Protein AF-A0A7R9L6S4-F1 (afdb_monomer_lite)

InterPro domains:
  IPR011009 Protein kinase-like domain superfamily [SSF56112] (14-288)

pLDDT: mean 74.95, std 18.9, range [23.7, 98.44]

Radius of gyration: 24.67 Å; chains: 1; bounding box: 75×45×62 Å

Organism: NCBI:txid1979941

Foldseek 3Di:
DDPPDADDDDPCNLVVVLVVQLVQQDALSVPDDSVQWDWDWQDDDNFKTKIKIAGHPPDDHDDPPRDRIKIWIFGHCVLVPDPPNVVVVVCCVCVACVCLVVVNHFHWRAADPGTTITHDDPDDSDPVVVVVCVVVVVVCCVVDPPVVVVVVLVVLVVVLPFDKDWAQLAPAPVQKDFDQPDPPVDPDRPDTDIDGDDSVVIDTDGPLSRLQNNQLNQPPPDLPPPVDPPRRDDPVVSQVVLVVVLVVCCVVPNCNQVVDPCSDPVSSVSSNVSNVVVNVVVSVVVVVVPPDDPVDDPDDDDPDD

Secondary structure (DSSP, 8-state):
------SPPPTTHHHHHHHHHHHHS-THHHH--GGGEEEEEEP--SSEEEEEEEE-TTSPP-STTS-SEEEEEEE-GGGTS-TTHHHHHHHHHHHHHHHHHTTSSPPEEEEETTEEEEE-----SS--HHHHHHHTT-HHHHHS-HHHHHHHHHHHHHHHTPPEEEE-S---GGGEEEEE---TTSS----EEEEE--GGG-EEEEHHHHHHHHHHTTT--STT--S-GGGPPPHHHHHHHHHHHHHHHHHHHTHHHHTSTT-SHHHHHHHHHHHHHHHHHHHHHHHHH--S-TTS-S-------

Sequence (305 aa):
MIEIIKGQTPEDIREKCHHLCQQYLGGVWSDVRINDVNVRRISGGFSNQLYHCQLSDSVGVGADNEPRDVAVRLFGEKNLNTEFAGAGRHTDAIVGPLMAKHGLGPKIYGSFPSGEIQQFVKAYEKFPIDRLIDELNLDVLNTESLNRELQWLYKCMDETDSPVCFVHNDFRGNNIMVLDDTDHNSNTRTGQRVMFCDFECSGFGYRGTDLGTIFAEWNRDGFNDYKTVQQFPDDIHIKPFIDEYMAESIRLRGQAFSGDPRNTFTHIMTEIKVFTLVSNLFMIAISLAMDESPDVPLYTKRNLT

Structure (mmCIF, N/CA/C/O backbone):
data_AF-A0A7R9L6S4-F1
#
_entry.id   AF-A0A7R9L6S4-F1
#
loop_
_atom_site.group_PDB
_atom_site.id
_atom_site.type_symbol
_atom_site.label_atom_id
_atom_site.label_alt_id
_atom_site.label_comp_id
_atom_site.label_asym_id
_atom_site.label_entity_id
_atom_site.label_seq_id
_atom_site.pdbx_PDB_ins_code
_atom_site.Cartn_x
_atom_site.Cartn_y
_atom_site.Cartn_z
_atom_site.occupancy
_atom_site.B_iso_or_equiv
_atom_site.auth_seq_id
_atom_site.auth_comp_id
_atom_site.auth_asym_id
_atom_site.auth_atom_id
_atom_site.pdbx_PDB_model_num
ATOM 1 N N . MET A 1 1 ? -20.555 15.891 6.855 1.00 39.72 1 MET A N 1
ATOM 2 C CA . MET A 1 1 ? -21.615 14.951 6.439 1.00 39.72 1 MET A CA 1
ATOM 3 C C . MET A 1 1 ? -21.197 14.357 5.103 1.00 39.72 1 MET A C 1
ATOM 5 O O . MET A 1 1 ? -20.901 15.135 4.209 1.00 39.72 1 MET A O 1
ATOM 9 N N . ILE A 1 2 ? -21.080 13.026 5.077 1.00 23.70 2 ILE A N 1
ATOM 10 C CA . ILE A 1 2 ? -20.864 12.027 4.006 1.00 23.70 2 ILE A CA 1
ATOM 11 C C . ILE A 1 2 ? -19.933 10.989 4.654 1.00 23.70 2 ILE A C 1
ATOM 13 O O . ILE A 1 2 ? -18.710 11.092 4.606 1.00 23.70 2 ILE A O 1
ATOM 17 N N . GLU A 1 3 ? -20.539 10.062 5.400 1.00 29.09 3 GLU A N 1
ATOM 18 C CA . GLU A 1 3 ? -19.866 8.851 5.871 1.00 29.09 3 GLU A CA 1
ATOM 19 C C . GLU A 1 3 ? -19.652 7.943 4.662 1.00 29.09 3 GLU A C 1
ATOM 21 O O . GLU A 1 3 ? -20.594 7.629 3.932 1.00 29.09 3 GLU A O 1
ATOM 26 N N . ILE A 1 4 ? -18.412 7.520 4.434 1.00 25.53 4 ILE A N 1
ATOM 27 C CA . ILE A 1 4 ? -18.095 6.528 3.408 1.00 25.53 4 ILE A CA 1
ATOM 28 C C . ILE A 1 4 ? -18.561 5.162 3.939 1.00 25.53 4 ILE A C 1
ATOM 30 O O . ILE A 1 4 ? -17.805 4.404 4.539 1.00 25.53 4 ILE A O 1
ATOM 34 N N . ILE A 1 5 ? -19.847 4.865 3.752 1.00 34.56 5 ILE A N 1
ATOM 35 C CA . ILE A 1 5 ? -20.475 3.573 4.046 1.00 34.56 5 ILE A CA 1
ATOM 36 C C . ILE A 1 5 ? -20.206 2.654 2.843 1.00 34.56 5 ILE A C 1
ATOM 38 O O . ILE A 1 5 ? -20.890 2.753 1.827 1.00 34.56 5 ILE A O 1
ATOM 42 N N . LYS A 1 6 ? -19.213 1.755 2.914 1.00 38.62 6 LYS A N 1
ATOM 43 C CA . LYS A 1 6 ? -19.016 0.710 1.882 1.00 38.62 6 LYS A CA 1
ATOM 44 C C . LYS A 1 6 ? -19.609 -0.627 2.323 1.00 38.62 6 LYS A C 1
ATOM 46 O O . LYS A 1 6 ? -19.193 -1.143 3.350 1.00 38.62 6 LYS A O 1
ATOM 51 N N . GLY A 1 7 ? -20.548 -1.173 1.544 1.00 54.47 7 GLY A N 1
ATOM 52 C CA . GLY A 1 7 ? -21.354 -2.365 1.858 1.00 54.47 7 GLY A CA 1
ATOM 53 C C . GLY A 1 7 ? -22.652 -1.999 2.588 1.00 54.47 7 GLY A C 1
ATOM 54 O O . GLY A 1 7 ? -22.603 -1.269 3.579 1.00 54.47 7 GLY A O 1
ATOM 55 N N . GLN A 1 8 ? -23.805 -2.459 2.085 1.00 59.03 8 GLN A N 1
ATOM 56 C CA . GLN A 1 8 ? -25.074 -2.316 2.805 1.00 59.03 8 GLN A CA 1
ATOM 57 C C . GLN A 1 8 ? -25.031 -3.222 4.033 1.00 59.03 8 GLN A C 1
ATOM 59 O O . GLN A 1 8 ? -24.742 -4.413 3.915 1.00 59.03 8 GLN A O 1
ATOM 64 N N . THR A 1 9 ? -25.296 -2.646 5.204 1.00 68.88 9 THR A N 1
ATOM 65 C CA . THR A 1 9 ? -25.559 -3.430 6.408 1.00 68.88 9 THR A CA 1
ATOM 66 C C . THR A 1 9 ? -26.773 -4.318 6.125 1.00 68.88 9 THR A C 1
ATOM 68 O O . THR A 1 9 ? -27.825 -3.762 5.807 1.00 68.88 9 THR A O 1
ATOM 71 N N . PRO A 1 10 ? -26.649 -5.653 6.207 1.00 74.00 10 PRO A N 1
ATOM 72 C CA . PRO A 1 10 ? -27.793 -6.540 6.029 1.00 74.00 10 PRO A CA 1
ATOM 73 C C . PRO A 1 10 ? -28.899 -6.213 7.036 1.00 74.00 10 PRO A C 1
ATOM 75 O O . PRO A 1 10 ? -28.600 -5.860 8.179 1.00 74.00 10 PRO A O 1
ATOM 78 N N . GLU A 1 11 ? -30.165 -6.327 6.628 1.00 77.62 11 GLU A N 1
ATOM 79 C CA . GLU A 1 11 ? -31.305 -6.050 7.518 1.00 77.62 11 GLU A CA 1
ATOM 80 C C . GLU A 1 11 ? -31.308 -6.965 8.754 1.00 77.62 11 GLU A C 1
ATOM 82 O O . GLU A 1 11 ? -31.709 -6.532 9.828 1.00 77.62 11 GLU A O 1
A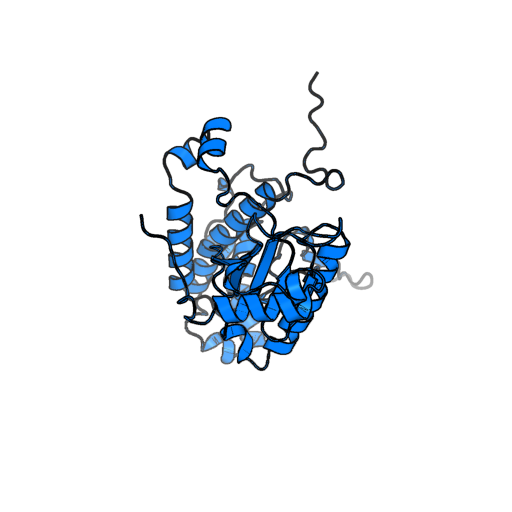TOM 87 N N . ASP A 1 12 ? -30.777 -8.185 8.621 1.00 87.25 12 ASP A N 1
ATOM 88 C CA . ASP A 1 12 ? -30.698 -9.220 9.657 1.00 87.25 12 ASP A CA 1
ATOM 89 C C . ASP A 1 12 ? -29.418 -9.157 10.511 1.00 87.25 12 ASP A C 1
ATOM 91 O O . ASP A 1 12 ? -29.112 -10.081 11.272 1.00 87.25 12 ASP A O 1
ATOM 95 N N . ILE A 1 13 ? -28.607 -8.099 10.379 1.00 88.38 13 ILE A N 1
ATOM 96 C CA . ILE A 1 13 ? -27.291 -8.072 11.027 1.00 88.38 13 ILE A CA 1
ATOM 97 C C . ILE A 1 13 ? -27.388 -8.136 12.550 1.00 88.38 13 ILE A C 1
ATOM 99 O O . ILE A 1 13 ? -26.503 -8.680 13.210 1.00 88.38 13 ILE A O 1
ATOM 103 N N . ARG A 1 14 ? -28.457 -7.570 13.117 1.00 91.69 14 ARG A N 1
ATOM 104 C CA . ARG A 1 14 ? -28.641 -7.500 14.562 1.00 91.69 14 ARG A CA 1
ATOM 105 C C . ARG A 1 14 ? -28.905 -8.893 15.113 1.00 91.69 14 ARG A C 1
ATOM 107 O O . ARG A 1 14 ? -28.261 -9.287 16.082 1.00 91.69 14 ARG A O 1
ATOM 114 N N . GLU A 1 15 ? -29.791 -9.639 14.463 1.00 92.81 15 GLU A N 1
ATOM 115 C CA . GLU A 1 15 ? -30.097 -11.037 14.749 1.00 92.81 15 GLU A CA 1
ATOM 116 C C . GLU A 1 15 ? -28.851 -11.904 14.573 1.00 92.81 15 GLU A C 1
ATOM 118 O O . GLU A 1 15 ? -28.530 -12.715 15.440 1.00 92.81 15 GLU A O 1
ATOM 123 N N . LYS A 1 16 ? -28.099 -11.690 13.490 1.00 91.06 16 LYS A N 1
ATOM 124 C CA . LYS A 1 16 ? -26.879 -12.446 13.200 1.00 91.06 16 LYS A CA 1
ATOM 125 C C . LYS A 1 16 ? -25.791 -12.225 14.252 1.00 91.06 16 LYS A C 1
ATOM 127 O O . LYS A 1 16 ? -25.232 -13.191 14.768 1.00 91.06 16 LYS A O 1
ATOM 132 N N . CYS A 1 17 ? -25.485 -10.972 14.582 1.00 92.06 17 CYS A N 1
ATOM 133 C CA . CYS A 1 17 ? -24.507 -10.624 15.612 1.00 92.06 17 CYS A CA 1
ATOM 134 C C . CYS A 1 17 ? -24.927 -11.140 16.992 1.00 92.06 17 CYS A C 1
ATOM 136 O O . CYS A 1 17 ? -24.094 -11.696 17.706 1.00 92.06 17 CYS A O 1
ATOM 138 N N . HIS A 1 18 ? -26.209 -11.000 17.345 1.00 94.31 18 HIS A N 1
ATOM 139 C CA . HIS A 1 18 ? -26.773 -11.543 18.581 1.00 94.31 18 HIS A CA 1
ATOM 140 C C . HIS A 1 18 ? -26.588 -13.062 18.654 1.00 94.31 18 HIS A C 1
ATOM 142 O O . HIS A 1 18 ? -25.969 -13.542 19.601 1.00 94.31 18 HIS A O 1
ATOM 148 N N . HIS A 1 19 ? -27.002 -13.799 17.621 1.00 93.06 19 HIS A N 1
ATOM 149 C CA . HIS A 1 19 ? -26.873 -15.255 17.562 1.00 93.06 19 HIS A CA 1
ATOM 150 C C . HIS A 1 19 ? -25.417 -15.729 17.689 1.00 93.06 19 HIS A C 1
ATOM 152 O O . HIS A 1 19 ? -25.122 -16.639 18.464 1.00 93.06 19 HIS A O 1
ATOM 158 N N . LEU A 1 20 ? -24.489 -15.074 16.982 1.00 92.81 20 LEU A N 1
ATOM 159 C CA . LEU A 1 20 ? -23.058 -15.375 17.077 1.00 92.81 20 LEU A CA 1
ATOM 160 C C . LEU A 1 20 ? -22.528 -15.146 18.499 1.00 92.81 20 LEU A C 1
ATOM 162 O O . LEU A 1 20 ? -21.793 -15.979 19.024 1.00 92.81 20 LEU A O 1
ATOM 166 N N . CYS A 1 21 ? -22.923 -14.057 19.159 1.00 92.94 21 CYS A N 1
ATOM 167 C CA . CYS A 1 21 ? -22.504 -13.799 20.536 1.00 92.94 21 CYS A CA 1
ATOM 168 C C . CYS A 1 21 ? -23.037 -14.870 21.505 1.00 92.94 21 CYS A C 1
ATOM 170 O O . CYS A 1 21 ? -22.265 -15.367 22.325 1.00 92.94 21 CYS A O 1
ATOM 172 N N . GLN A 1 22 ? -24.303 -15.290 21.366 1.00 92.75 22 GLN A N 1
ATOM 173 C CA . GLN A 1 22 ? -24.883 -16.357 22.199 1.00 92.75 22 GLN A CA 1
ATOM 174 C C . GLN A 1 22 ? -24.140 -17.686 22.049 1.00 92.75 22 GLN A C 1
ATOM 176 O O . GLN A 1 22 ? -23.910 -18.391 23.033 1.00 92.75 22 GLN A O 1
ATOM 181 N N . GLN A 1 23 ? -23.762 -18.019 20.814 1.00 91.69 23 GLN A N 1
ATOM 182 C CA . GLN A 1 23 ? -23.135 -19.293 20.486 1.00 91.69 23 GLN A CA 1
ATOM 183 C C . GLN A 1 23 ? -21.676 -19.383 20.960 1.00 91.69 23 GLN A C 1
ATOM 185 O O . GLN A 1 23 ? -21.232 -20.472 21.323 1.00 91.69 23 GLN A O 1
ATOM 190 N N . TYR A 1 24 ? -20.926 -18.276 20.942 1.00 89.12 24 TYR A N 1
ATOM 191 C CA . TYR A 1 24 ? -19.465 -18.309 21.103 1.00 89.12 24 TYR A CA 1
ATOM 192 C C . TYR A 1 24 ? -18.932 -17.705 22.412 1.00 89.12 24 TYR A C 1
ATOM 194 O O . TYR A 1 24 ? -17.831 -18.070 22.813 1.00 89.12 24 TYR A O 1
ATOM 202 N N . LEU A 1 25 ? -19.654 -16.798 23.084 1.00 88.25 25 LEU A N 1
ATOM 203 C CA . LEU A 1 25 ? -19.119 -16.085 24.260 1.00 88.25 25 LEU A CA 1
ATOM 204 C C . LEU A 1 25 ? -19.425 -16.759 25.603 1.00 88.25 25 LEU A C 1
ATOM 206 O O . LEU A 1 25 ? -18.669 -16.572 26.555 1.00 88.25 25 LEU A O 1
ATOM 210 N N . GLY A 1 26 ? -20.493 -17.556 25.685 1.00 86.94 26 GLY A N 1
ATOM 211 C CA . GLY A 1 26 ? -20.917 -18.159 26.950 1.00 86.94 26 GLY A CA 1
ATOM 212 C C . GLY A 1 26 ? -21.475 -17.138 27.954 1.00 86.94 26 GLY A C 1
ATOM 213 O O . GLY A 1 26 ? -21.695 -15.970 27.630 1.00 86.94 26 GLY A O 1
ATOM 214 N N . GLY A 1 27 ? -21.685 -17.573 29.199 1.00 87.88 27 GLY A N 1
ATOM 215 C CA . GLY A 1 27 ? -22.049 -16.684 30.309 1.00 87.88 27 GLY A CA 1
ATOM 216 C C . GLY A 1 27 ? -23.340 -15.902 30.061 1.00 87.88 27 GLY A C 1
ATOM 217 O O . GLY A 1 27 ? -24.299 -16.428 29.494 1.00 87.88 27 GLY A O 1
ATOM 218 N N . VAL A 1 28 ? -23.354 -14.623 30.445 1.00 89.81 28 VAL A N 1
ATOM 219 C CA . VAL A 1 28 ? -24.506 -13.727 30.229 1.00 89.81 28 VAL A CA 1
ATOM 220 C C . VAL A 1 28 ? -24.891 -13.619 28.750 1.00 89.81 28 VAL A C 1
ATOM 222 O O . VAL A 1 28 ? -26.071 -13.468 28.429 1.00 89.81 28 VAL A O 1
ATOM 225 N N . TRP A 1 29 ? -23.926 -13.751 27.836 1.00 91.44 29 TRP A N 1
ATOM 226 C CA . TRP A 1 29 ? -24.196 -13.695 26.403 1.00 91.44 29 TRP A CA 1
ATOM 227 C C . TRP A 1 29 ? -25.010 -14.878 25.901 1.00 91.44 29 TRP A C 1
ATOM 229 O O . TRP A 1 29 ? -25.712 -14.704 24.917 1.00 91.44 29 TRP A O 1
ATOM 239 N N . SER A 1 30 ? -24.975 -16.047 26.546 1.00 90.25 30 SER A N 1
ATOM 240 C CA . SER A 1 30 ? -25.756 -17.207 26.094 1.00 90.25 30 SER A CA 1
ATOM 241 C C . SER A 1 30 ? -27.265 -16.984 26.205 1.00 90.25 30 SER A C 1
ATOM 243 O O . SER A 1 30 ? -28.004 -17.387 25.308 1.00 90.25 30 SER A O 1
ATOM 245 N N . ASP A 1 31 ? -27.715 -16.266 27.236 1.00 89.69 31 ASP A N 1
ATOM 246 C CA . ASP A 1 31 ? -29.142 -16.091 27.547 1.00 89.69 31 ASP A CA 1
ATOM 247 C C . ASP A 1 31 ? -29.655 -14.654 27.329 1.00 89.69 31 ASP A C 1
ATOM 249 O O . ASP A 1 31 ? -30.836 -14.366 27.558 1.00 89.69 31 ASP A O 1
ATOM 253 N N . VAL A 1 32 ? -28.795 -13.732 26.876 1.00 91.38 32 VAL A N 1
ATOM 254 C CA . VAL A 1 32 ? -29.176 -12.330 26.649 1.00 91.38 32 VAL A CA 1
ATOM 255 C C . VAL A 1 32 ? -30.251 -12.212 25.567 1.00 91.38 32 VAL A C 1
ATOM 257 O O . VAL A 1 32 ? -30.186 -12.846 24.512 1.00 91.38 32 VAL A O 1
ATOM 260 N N . ARG A 1 33 ? -31.249 -11.352 25.790 1.00 93.31 33 ARG A N 1
ATOM 261 C CA . ARG A 1 33 ? -32.272 -11.057 24.779 1.00 93.31 33 ARG A CA 1
ATOM 262 C C . ARG A 1 33 ? -31.712 -10.088 23.746 1.00 93.31 33 ARG A C 1
ATOM 264 O O . ARG A 1 33 ? -30.982 -9.164 24.085 1.00 93.31 33 ARG A O 1
ATOM 271 N N . ILE A 1 34 ? -32.152 -10.210 22.496 1.00 92.44 34 ILE A N 1
ATOM 272 C CA . ILE A 1 34 ? -31.727 -9.312 21.408 1.00 92.44 34 ILE A CA 1
ATOM 273 C C . ILE A 1 34 ? -31.966 -7.822 21.719 1.00 92.44 34 ILE A C 1
ATOM 275 O O . ILE A 1 34 ? -31.186 -6.964 21.309 1.00 92.44 34 ILE A O 1
ATOM 279 N N . ASN A 1 35 ? -33.018 -7.504 22.484 1.00 93.00 35 ASN A N 1
ATOM 280 C CA . ASN A 1 35 ? -33.340 -6.136 22.904 1.00 93.00 35 ASN A CA 1
ATOM 281 C C . ASN A 1 35 ? -32.354 -5.548 23.909 1.00 93.00 35 ASN A C 1
ATOM 283 O O . ASN A 1 35 ? -32.234 -4.330 23.978 1.00 93.00 35 ASN A O 1
ATOM 287 N N . ASP A 1 36 ? -31.625 -6.407 24.611 1.00 93.50 36 ASP A N 1
ATOM 288 C CA . ASP A 1 36 ? -30.614 -6.013 25.577 1.00 93.50 36 ASP A CA 1
ATOM 289 C C . ASP A 1 36 ? -29.217 -5.931 24.937 1.00 93.50 36 ASP A C 1
ATOM 291 O O . ASP A 1 36 ? -28.253 -5.602 25.625 1.00 93.50 36 ASP A O 1
ATOM 295 N N . VAL A 1 37 ? -29.093 -6.165 23.623 1.00 93.06 37 VAL A N 1
ATOM 296 C CA . VAL A 1 37 ? -27.840 -6.020 22.868 1.00 93.06 37 VAL A CA 1
ATOM 297 C C . VAL A 1 37 ? -27.940 -4.860 21.879 1.00 93.06 37 VAL A C 1
ATOM 299 O O . VAL A 1 37 ? -28.780 -4.843 20.970 1.00 93.06 37 VAL A O 1
ATOM 302 N N . ASN A 1 38 ? -27.038 -3.893 22.035 1.00 93.00 3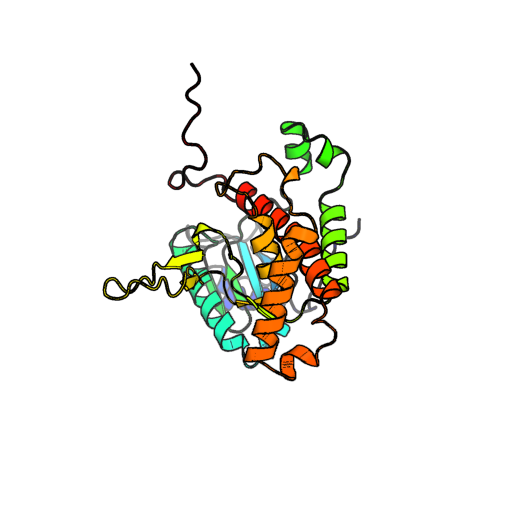8 ASN A N 1
ATOM 303 C CA . ASN A 1 38 ? -26.814 -2.827 21.072 1.00 93.00 38 ASN A CA 1
ATOM 304 C C . ASN A 1 38 ? -25.794 -3.297 20.030 1.00 93.00 38 ASN A C 1
ATOM 306 O O . ASN A 1 38 ? -24.680 -3.681 20.384 1.00 93.00 38 ASN A O 1
ATOM 310 N N . VAL A 1 39 ? -26.175 -3.264 18.752 1.00 91.44 39 VAL A N 1
ATOM 311 C CA . VAL A 1 39 ? -25.287 -3.583 17.630 1.00 91.44 39 VAL A CA 1
ATOM 312 C C . VAL A 1 39 ? -25.098 -2.320 16.803 1.00 91.44 39 VAL A C 1
ATOM 314 O O . VAL A 1 39 ? -26.055 -1.804 16.225 1.00 91.44 39 VAL A O 1
ATOM 317 N N . ARG A 1 40 ? -23.859 -1.830 16.721 1.00 88.06 40 ARG A N 1
ATOM 318 C CA . ARG A 1 40 ? -23.487 -0.690 15.872 1.00 88.06 40 ARG A CA 1
ATOM 319 C C . ARG A 1 40 ? -22.397 -1.093 14.893 1.00 88.06 40 ARG A C 1
ATOM 321 O O . ARG A 1 40 ? -21.491 -1.853 15.228 1.00 88.06 40 ARG A O 1
ATOM 328 N N . ARG A 1 41 ? -22.453 -0.557 13.680 1.00 81.75 41 ARG A N 1
ATOM 329 C CA . ARG A 1 41 ? -21.391 -0.755 12.693 1.00 81.75 41 ARG A CA 1
ATOM 330 C C . ARG A 1 41 ? -20.145 0.033 13.096 1.00 81.75 41 ARG A C 1
ATOM 332 O O . ARG A 1 41 ? -20.255 1.207 13.433 1.00 81.75 41 ARG A O 1
ATOM 339 N N . ILE A 1 42 ? -18.980 -0.605 13.037 1.00 74.69 42 ILE A N 1
ATOM 340 C CA . ILE A 1 42 ? -17.679 0.060 13.147 1.00 74.69 42 ILE A CA 1
ATOM 341 C C . ILE A 1 42 ? -17.212 0.357 11.717 1.00 74.69 42 ILE A C 1
ATOM 343 O O . ILE A 1 42 ? -17.185 -0.534 10.866 1.00 74.69 42 ILE A O 1
ATOM 347 N N . SER A 1 43 ? -16.903 1.617 11.420 1.00 58.06 43 SER A N 1
ATOM 348 C CA . SER A 1 43 ? -16.388 2.026 10.114 1.00 58.06 43 SER A CA 1
ATOM 349 C C . SER A 1 43 ? -14.925 1.593 9.955 1.00 58.06 43 SER A C 1
ATOM 351 O O . SER A 1 43 ? -14.097 1.841 10.825 1.00 58.06 43 SER A O 1
ATOM 353 N N . GLY A 1 44 ? -14.601 0.935 8.838 1.00 49.53 44 GLY A N 1
ATOM 354 C CA . GLY A 1 44 ? -13.225 0.553 8.506 1.00 49.53 44 GLY A CA 1
ATOM 355 C C . GLY A 1 44 ? -13.128 -0.762 7.732 1.00 49.53 44 GLY A C 1
ATOM 356 O O . GLY A 1 44 ? -13.697 -1.770 8.138 1.00 49.53 44 GLY A O 1
ATOM 357 N N . GLY A 1 45 ? -12.379 -0.743 6.626 1.00 45.78 45 GLY A N 1
ATOM 358 C CA . GLY A 1 45 ? -12.055 -1.918 5.809 1.00 45.78 45 GLY A CA 1
ATOM 359 C C . GLY A 1 45 ? -12.860 -2.037 4.508 1.00 45.78 45 GLY A C 1
ATOM 360 O O . GLY A 1 45 ? -14.079 -1.899 4.488 1.00 45.78 45 GLY A O 1
ATOM 361 N N . PHE A 1 46 ? -12.164 -2.309 3.398 1.00 40.53 46 PHE A N 1
ATOM 362 C CA . PHE A 1 46 ? -12.772 -2.542 2.077 1.00 40.53 46 PHE A CA 1
ATOM 363 C C . PHE A 1 46 ? -13.310 -3.975 1.907 1.00 40.53 46 PHE A C 1
ATOM 365 O O . PHE A 1 46 ? -14.157 -4.210 1.047 1.00 40.53 46 PHE A O 1
ATOM 372 N N . SER A 1 47 ? -12.798 -4.927 2.694 1.00 51.53 47 SER A N 1
ATOM 373 C CA . SER A 1 47 ? -12.982 -6.374 2.509 1.00 51.53 47 SER A CA 1
ATOM 374 C C . SER A 1 47 ? -13.791 -7.060 3.614 1.00 51.53 47 SER A C 1
ATOM 376 O O . SER A 1 47 ? -14.442 -8.062 3.333 1.00 51.53 47 SER A O 1
ATOM 378 N N . ASN A 1 48 ? -13.791 -6.527 4.840 1.00 67.69 48 ASN A N 1
ATOM 379 C CA . ASN A 1 48 ? -14.438 -7.124 6.013 1.00 67.69 48 ASN A CA 1
ATOM 380 C C . ASN A 1 48 ? -15.386 -6.115 6.674 1.00 67.69 48 ASN A C 1
ATOM 382 O O . ASN A 1 48 ? -15.110 -4.918 6.678 1.00 67.69 48 ASN A O 1
ATOM 386 N N . GLN A 1 49 ? -16.498 -6.591 7.236 1.00 75.44 49 GLN A N 1
ATOM 387 C CA . GLN A 1 49 ? -17.463 -5.764 7.965 1.00 75.44 49 GLN A CA 1
ATOM 388 C C . GLN A 1 49 ? -17.290 -5.977 9.466 1.00 75.44 49 GLN A C 1
ATOM 390 O O . GLN A 1 49 ? -17.220 -7.117 9.914 1.00 75.44 49 GLN A O 1
ATOM 395 N N . LEU A 1 50 ? -17.222 -4.899 10.245 1.00 80.81 50 LEU A N 1
ATOM 396 C CA . LEU A 1 50 ? -16.993 -4.967 11.685 1.00 80.81 50 LEU A CA 1
ATOM 397 C C . LEU A 1 50 ? -18.171 -4.344 12.443 1.00 80.81 50 LEU A C 1
ATOM 399 O O . LEU A 1 50 ? -18.645 -3.262 12.092 1.00 80.81 50 LEU A O 1
ATOM 403 N N . TYR A 1 51 ? -18.638 -5.024 13.487 1.00 87.25 51 TYR A N 1
ATOM 404 C CA . TYR A 1 51 ? -19.785 -4.610 14.292 1.00 87.25 51 TYR A CA 1
ATOM 405 C C . TYR A 1 51 ? -19.449 -4.669 15.772 1.00 87.25 51 TYR A C 1
ATOM 407 O O . TYR A 1 51 ? -18.991 -5.688 16.273 1.00 87.25 51 TYR A O 1
ATOM 415 N N . HIS A 1 52 ? -19.707 -3.584 16.486 1.00 90.31 52 HIS A N 1
ATOM 416 C CA . HIS A 1 52 ? -19.622 -3.543 17.935 1.00 90.31 52 HIS A CA 1
ATOM 417 C C . HIS A 1 52 ? -20.936 -4.040 18.531 1.00 90.31 52 HIS A C 1
ATOM 419 O O . HIS A 1 52 ? -21.988 -3.459 18.258 1.00 90.31 52 HIS A O 1
ATOM 425 N N . CYS A 1 53 ? -20.854 -5.088 19.343 1.00 93.81 53 CYS A N 1
ATOM 426 C CA . CYS A 1 53 ? -21.974 -5.667 20.072 1.00 93.81 53 CYS A CA 1
ATOM 427 C C . CYS A 1 53 ? -21.761 -5.398 21.558 1.00 93.81 53 CYS A C 1
ATOM 429 O O . CYS A 1 53 ? -20.747 -5.815 22.110 1.00 93.81 53 CYS A O 1
ATOM 431 N N . GLN A 1 54 ? -22.699 -4.709 22.197 1.00 94.25 54 GLN A N 1
ATOM 432 C CA . GLN A 1 54 ? -22.582 -4.272 23.585 1.00 94.25 54 GLN A CA 1
ATOM 433 C C . GLN A 1 54 ? -23.840 -4.629 24.370 1.00 94.25 54 GLN A C 1
ATOM 435 O O . GLN A 1 54 ? -24.955 -4.353 23.921 1.00 94.25 54 GLN A O 1
ATOM 440 N N . LEU A 1 55 ? -23.655 -5.217 25.553 1.00 93.31 55 LEU A N 1
ATOM 441 C CA . LEU A 1 55 ? -24.736 -5.435 26.509 1.00 93.31 55 LEU A CA 1
ATOM 442 C C . LEU A 1 55 ? -25.264 -4.093 27.025 1.00 93.31 55 LEU A C 1
ATOM 444 O O . LEU A 1 55 ? -24.497 -3.181 27.335 1.00 93.31 55 LEU A O 1
ATOM 448 N N . SER A 1 56 ? -26.583 -3.986 27.147 1.00 90.75 56 SER A N 1
ATOM 449 C CA . SER A 1 56 ? -27.247 -2.814 27.715 1.00 90.75 56 SER A CA 1
ATOM 450 C C . SER A 1 56 ? -26.837 -2.603 29.167 1.00 90.75 56 SER A C 1
ATOM 452 O O . SER A 1 56 ? -26.554 -3.558 29.891 1.00 90.75 56 SER A O 1
ATOM 454 N N . ASP A 1 57 ? -26.866 -1.348 29.622 1.00 86.12 57 ASP A N 1
ATOM 455 C CA . ASP A 1 57 ? -26.400 -1.014 30.969 1.00 86.12 57 ASP A CA 1
ATOM 456 C C . ASP A 1 57 ? -27.186 -1.706 32.093 1.00 86.12 57 ASP A C 1
ATOM 458 O O . ASP A 1 57 ? -26.670 -1.883 33.195 1.00 86.12 57 ASP A O 1
ATOM 462 N N . SER A 1 58 ? -28.416 -2.123 31.792 1.00 83.94 58 SER A N 1
ATOM 463 C CA . SER A 1 58 ? -29.323 -2.863 32.667 1.00 83.94 58 SER A CA 1
ATOM 464 C C . SER A 1 58 ? -28.948 -4.333 32.875 1.00 83.94 58 SER A C 1
ATOM 466 O O . SER A 1 58 ? -29.482 -4.961 33.789 1.00 83.94 58 SER A O 1
ATOM 468 N N . VAL A 1 59 ? -28.070 -4.901 32.044 1.00 85.00 59 VAL A N 1
ATOM 469 C CA . VAL A 1 59 ? -27.646 -6.300 32.148 1.00 85.00 59 VAL A CA 1
ATOM 470 C C . VAL A 1 59 ? -26.444 -6.399 33.087 1.00 85.00 59 VAL A C 1
ATOM 472 O O . VAL A 1 59 ? -25.386 -5.821 32.832 1.00 85.00 59 VAL A O 1
ATOM 475 N N . GLY A 1 60 ? -26.604 -7.143 34.183 1.00 79.31 60 GLY A N 1
ATOM 476 C CA . GLY A 1 60 ? -25.509 -7.447 35.102 1.00 79.31 60 GLY A CA 1
ATOM 477 C C . GLY A 1 60 ? -24.544 -8.460 34.488 1.00 79.31 60 GLY A C 1
ATOM 478 O O . GLY A 1 60 ? -24.980 -9.506 34.015 1.00 79.31 60 GLY A O 1
ATOM 479 N N . VAL A 1 61 ? -23.245 -8.160 34.512 1.00 77.12 61 VAL A N 1
ATOM 480 C CA . VAL A 1 61 ? -22.184 -9.070 34.053 1.00 77.12 61 VAL A CA 1
ATOM 481 C C . VAL A 1 61 ? -21.622 -9.796 35.278 1.00 77.12 61 VAL A C 1
ATOM 483 O O . VAL A 1 61 ? -21.236 -9.145 36.248 1.00 77.12 61 VAL A O 1
ATOM 486 N N . GLY A 1 62 ? -21.678 -11.131 35.284 1.00 62.97 62 GLY A N 1
ATOM 487 C CA . GLY A 1 62 ? -21.539 -11.942 36.503 1.00 62.97 62 GLY A CA 1
ATOM 488 C C . GLY A 1 62 ? -20.118 -12.384 36.873 1.00 62.97 62 GLY A C 1
ATOM 489 O O . GLY A 1 62 ? -19.913 -12.833 37.999 1.00 62.97 62 GLY A O 1
ATOM 490 N N . ALA A 1 63 ? -19.144 -12.272 35.966 1.00 64.50 63 ALA A N 1
ATOM 491 C CA . ALA A 1 63 ? -17.769 -12.725 36.184 1.00 64.50 63 ALA A CA 1
ATOM 492 C C . ALA A 1 63 ? -16.741 -11.719 35.645 1.00 64.50 63 ALA A C 1
ATOM 494 O O . ALA A 1 63 ? -16.941 -11.148 34.576 1.00 64.50 63 ALA A O 1
ATOM 495 N N . ASP A 1 64 ? -15.600 -11.584 36.334 1.00 60.22 64 ASP A N 1
ATOM 496 C CA . ASP A 1 64 ? -14.504 -10.650 35.994 1.00 60.22 64 ASP A CA 1
ATOM 497 C C . ASP A 1 64 ? -13.898 -10.858 34.588 1.00 60.22 64 ASP A C 1
ATOM 499 O O . ASP A 1 64 ? -13.172 -10.002 34.089 1.00 60.22 64 ASP A O 1
ATOM 503 N N . ASN A 1 65 ? -14.195 -11.986 33.932 1.00 65.94 65 ASN A N 1
ATOM 504 C CA . ASN A 1 65 ? -13.665 -12.351 32.616 1.00 65.94 65 ASN A CA 1
ATOM 505 C C . ASN A 1 65 ? -14.687 -12.269 31.466 1.00 65.94 65 ASN A C 1
ATOM 507 O O . ASN A 1 65 ? -14.304 -12.512 30.317 1.00 65.94 65 ASN A O 1
ATOM 511 N N . GLU A 1 66 ? -15.958 -11.960 31.738 1.00 79.62 66 GLU A N 1
ATOM 512 C CA . GLU A 1 66 ? -16.981 -11.835 30.693 1.00 79.62 66 GLU A CA 1
ATOM 513 C C . GLU A 1 66 ? -16.943 -10.429 30.070 1.00 79.62 66 GLU A C 1
ATOM 515 O O . GLU A 1 66 ? -17.090 -9.434 30.786 1.00 79.62 66 GLU A O 1
ATOM 520 N N . PRO A 1 67 ? -16.742 -10.300 28.744 1.00 87.38 67 PRO A N 1
ATOM 521 C CA . PRO A 1 67 ? -16.700 -8.989 28.112 1.00 87.38 67 PRO A CA 1
ATOM 522 C C . PRO A 1 67 ? -18.089 -8.348 28.117 1.00 87.38 67 PRO A C 1
ATOM 524 O O . PRO A 1 67 ? -19.077 -8.997 27.785 1.00 87.38 67 PRO A O 1
ATOM 527 N N . ARG A 1 68 ? -18.178 -7.056 28.444 1.00 90.94 68 ARG A N 1
ATOM 528 C CA . ARG A 1 68 ? -19.431 -6.288 28.314 1.00 90.94 68 ARG A CA 1
ATOM 529 C C . ARG A 1 68 ? -19.734 -5.924 26.860 1.00 90.94 68 ARG A C 1
ATOM 531 O O . ARG A 1 68 ? -20.888 -5.702 26.490 1.00 90.94 68 ARG A O 1
ATOM 538 N N . ASP A 1 69 ? -18.687 -5.860 26.053 1.00 92.12 69 ASP A N 1
ATOM 539 C CA . ASP A 1 69 ? -18.708 -5.538 24.643 1.00 92.12 69 ASP A CA 1
ATOM 540 C C . ASP A 1 69 ? -17.683 -6.356 23.850 1.00 92.12 69 ASP A C 1
ATOM 542 O O . ASP A 1 69 ? -16.613 -6.734 24.325 1.00 92.12 69 ASP A O 1
ATOM 546 N N . VAL A 1 70 ? -18.029 -6.642 22.599 1.00 92.56 70 VAL A N 1
ATOM 547 C CA . VAL A 1 70 ? -17.184 -7.371 21.652 1.00 92.56 70 VAL A CA 1
ATOM 548 C C . VAL A 1 70 ? -17.280 -6.746 20.267 1.00 92.56 70 VAL A C 1
ATOM 550 O O . VAL A 1 70 ? -18.225 -6.019 19.948 1.00 92.56 70 VAL A O 1
ATOM 553 N N . ALA A 1 71 ? -16.308 -7.054 19.416 1.00 89.62 71 ALA A N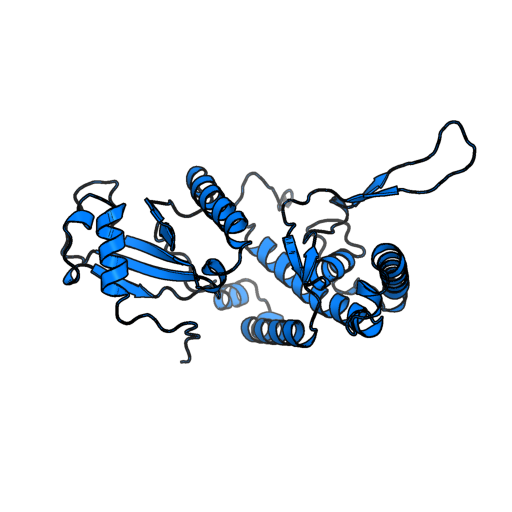 1
ATOM 554 C CA . ALA A 1 71 ? -16.368 -6.756 17.997 1.00 89.62 71 ALA A CA 1
ATOM 555 C C . ALA A 1 71 ? -16.579 -8.051 17.200 1.00 89.62 71 ALA A C 1
ATOM 557 O O . ALA A 1 71 ? -15.780 -8.981 17.278 1.00 89.62 71 ALA A O 1
ATOM 558 N N . VAL A 1 72 ? -17.651 -8.103 16.412 1.00 89.56 72 VAL A N 1
ATOM 559 C CA . VAL A 1 72 ? -17.942 -9.181 15.463 1.00 89.56 72 VAL A CA 1
ATOM 560 C C . VAL A 1 72 ? -17.442 -8.754 14.089 1.00 89.56 72 VAL A C 1
ATOM 562 O O . VAL A 1 72 ? -17.952 -7.796 13.503 1.00 89.56 72 VAL A O 1
ATOM 565 N N . ARG A 1 73 ? -16.436 -9.457 13.573 1.00 84.69 73 ARG A N 1
ATOM 566 C CA . ARG A 1 73 ? -15.852 -9.238 12.248 1.00 84.69 73 ARG A CA 1
ATOM 567 C C . ARG A 1 73 ? -16.396 -10.288 11.287 1.00 84.69 73 ARG A C 1
ATOM 569 O O . ARG A 1 73 ? -16.215 -11.477 11.510 1.00 84.69 73 ARG A O 1
ATOM 576 N N . LEU A 1 74 ? -17.048 -9.854 10.215 1.00 80.81 74 LEU A N 1
ATOM 577 C CA . LEU A 1 74 ? -17.570 -10.701 9.145 1.00 80.81 74 LEU A CA 1
ATOM 578 C C . LEU A 1 74 ? -16.711 -10.544 7.888 1.00 80.81 74 LEU A C 1
ATOM 580 O O . LEU A 1 74 ? -16.457 -9.424 7.438 1.00 80.81 74 LEU A O 1
ATOM 584 N N . PHE A 1 75 ? -16.284 -11.659 7.303 1.00 71.81 75 PHE A N 1
ATOM 585 C CA . PHE A 1 75 ? -15.474 -11.653 6.085 1.00 71.81 75 PHE A CA 1
ATOM 586 C C . PHE A 1 75 ? -16.345 -11.428 4.837 1.00 71.81 75 PHE A C 1
ATOM 588 O O . PHE A 1 75 ? -17.441 -11.980 4.736 1.00 71.81 75 PHE A O 1
ATOM 595 N N . GLY A 1 76 ? -15.887 -10.606 3.885 1.00 62.75 76 GLY A N 1
ATOM 596 C CA . GLY A 1 76 ? -16.632 -10.306 2.653 1.00 62.75 76 GLY A CA 1
ATOM 597 C C . GLY A 1 76 ? -16.607 -11.423 1.597 1.00 62.75 76 GLY A C 1
ATOM 598 O O . GLY A 1 76 ? -15.731 -12.284 1.597 1.00 62.75 76 GLY A O 1
ATOM 599 N N . GLU A 1 77 ? -17.539 -11.378 0.635 1.00 52.12 77 GLU A N 1
ATOM 600 C CA . GLU A 1 77 ? -17.732 -12.417 -0.400 1.00 52.12 77 GLU A CA 1
ATOM 601 C C . GLU A 1 77 ? -16.532 -12.645 -1.331 1.00 52.12 77 GLU A C 1
ATOM 603 O O . GLU A 1 77 ? -16.334 -13.760 -1.815 1.00 52.12 77 GLU A O 1
ATOM 608 N N . LYS A 1 78 ? -15.671 -11.641 -1.543 1.00 45.78 78 LYS A N 1
ATOM 609 C CA . LYS A 1 78 ? -14.418 -11.836 -2.298 1.00 45.78 78 LYS A CA 1
ATOM 610 C C . LYS A 1 78 ? -13.454 -12.803 -1.599 1.00 45.78 78 LYS A C 1
ATOM 612 O O . LYS A 1 78 ? -12.632 -13.418 -2.270 1.00 45.78 78 LYS A O 1
ATOM 617 N N . ASN A 1 79 ? -13.616 -13.001 -0.291 1.00 40.84 79 ASN A N 1
ATOM 618 C CA . ASN A 1 79 ? -12.902 -14.016 0.474 1.00 40.84 79 ASN A CA 1
ATOM 619 C C . ASN A 1 79 ? -13.625 -15.367 0.463 1.00 40.84 79 ASN A C 1
ATOM 621 O O . ASN A 1 79 ? -13.060 -16.318 0.986 1.00 40.84 79 ASN A O 1
ATOM 625 N N . LEU A 1 80 ? -14.841 -15.483 -0.095 1.00 42.06 80 LEU A N 1
ATOM 626 C CA . LEU A 1 80 ? -15.651 -16.710 -0.107 1.00 42.06 80 LEU A CA 1
ATOM 627 C C . LEU A 1 80 ? -15.468 -17.564 -1.377 1.00 42.06 80 LEU A C 1
ATOM 629 O O . LEU A 1 80 ? -15.491 -18.787 -1.257 1.00 42.06 80 LEU A O 1
ATOM 633 N N . ASN A 1 81 ? -15.213 -16.947 -2.540 1.00 37.53 81 ASN A N 1
ATOM 634 C CA . ASN A 1 81 ? -15.373 -17.589 -3.859 1.00 37.53 81 ASN A CA 1
ATOM 635 C C . ASN A 1 81 ? -14.098 -17.844 -4.686 1.00 37.53 81 ASN A C 1
ATOM 637 O O . ASN A 1 81 ? -14.205 -18.227 -5.848 1.00 37.53 81 ASN A O 1
ATOM 641 N N . THR A 1 82 ? -12.894 -17.663 -4.147 1.00 41.56 82 THR A N 1
ATOM 642 C CA . THR A 1 82 ? -11.668 -18.074 -4.853 1.00 41.56 82 THR A CA 1
ATOM 643 C C . THR A 1 82 ? -11.155 -19.395 -4.281 1.00 41.56 82 THR A C 1
ATOM 645 O O . THR A 1 82 ? -11.026 -19.535 -3.068 1.00 41.56 82 THR A O 1
ATOM 648 N N . GLU A 1 83 ? -10.809 -20.362 -5.137 1.00 42.75 83 GLU A N 1
ATOM 649 C CA . GLU A 1 83 ? -10.107 -21.608 -4.751 1.00 42.75 83 GLU A CA 1
ATOM 650 C C . GLU A 1 83 ? -8.800 -21.341 -3.964 1.00 42.75 83 GLU A C 1
ATOM 652 O O . GLU A 1 83 ? -8.294 -22.220 -3.274 1.00 42.75 83 GLU A O 1
ATOM 657 N N . PHE A 1 84 ? -8.298 -20.100 -3.987 1.00 40.62 84 PHE A N 1
ATOM 658 C CA . PHE A 1 84 ? -7.141 -19.610 -3.229 1.00 40.62 84 PHE A CA 1
ATOM 659 C C . PHE A 1 84 ? -7.473 -18.985 -1.862 1.00 40.62 84 PHE A C 1
ATOM 661 O O . PHE A 1 84 ? -6.566 -18.724 -1.072 1.00 40.62 84 PHE A O 1
ATOM 668 N N . ALA A 1 85 ? -8.751 -18.783 -1.526 1.00 42.59 85 ALA A N 1
ATOM 669 C CA . ALA A 1 85 ? -9.156 -18.274 -0.216 1.00 42.59 85 ALA A CA 1
ATOM 670 C C . ALA A 1 85 ? -8.849 -19.256 0.927 1.00 42.59 85 ALA A C 1
ATOM 672 O O . ALA A 1 85 ? -8.763 -18.836 2.076 1.00 42.59 85 ALA A O 1
ATOM 673 N N . GLY A 1 86 ? -8.650 -20.545 0.633 1.00 40.50 86 GLY A N 1
ATOM 674 C CA . GLY A 1 86 ? -8.227 -21.531 1.629 1.00 40.50 86 GLY A CA 1
ATOM 675 C C . GLY A 1 86 ? -6.904 -21.144 2.293 1.00 40.50 86 GLY A C 1
ATOM 676 O O . GLY A 1 86 ? -6.837 -21.064 3.514 1.00 40.50 86 GLY A O 1
ATOM 677 N N . ALA A 1 87 ? -5.878 -20.801 1.508 1.00 39.09 87 ALA A N 1
ATOM 678 C CA . ALA A 1 87 ? -4.551 -20.479 2.038 1.00 39.09 87 ALA A CA 1
ATOM 679 C C . ALA A 1 87 ? -4.542 -19.190 2.885 1.00 39.09 87 ALA A C 1
ATOM 681 O O . ALA A 1 87 ? -3.999 -19.198 3.985 1.00 39.09 87 ALA A O 1
ATOM 682 N N . GLY A 1 88 ? -5.209 -18.119 2.434 1.00 43.47 88 GLY A N 1
ATOM 683 C CA . GLY A 1 88 ? -5.308 -16.863 3.195 1.00 43.47 88 GLY A CA 1
ATOM 684 C C . GLY A 1 88 ? -6.140 -16.981 4.481 1.00 43.47 88 GLY A C 1
ATOM 685 O O . GLY A 1 88 ? -5.774 -16.414 5.506 1.00 43.47 88 GLY A O 1
ATOM 686 N N . ARG A 1 89 ? -7.219 -17.781 4.467 1.00 49.88 89 ARG A N 1
ATOM 687 C CA . ARG A 1 89 ? -8.058 -18.028 5.657 1.00 49.88 89 ARG A CA 1
ATOM 688 C C . ARG A 1 89 ? -7.336 -18.840 6.730 1.00 49.88 89 ARG A C 1
ATOM 690 O O . ARG A 1 89 ? -7.586 -18.619 7.911 1.00 49.88 89 ARG A O 1
ATOM 697 N N . HIS A 1 90 ? -6.466 -19.775 6.343 1.00 49.22 90 HIS A N 1
ATOM 698 C CA . HIS A 1 90 ? -5.654 -20.523 7.303 1.00 49.22 90 HIS A CA 1
ATOM 699 C C . HIS A 1 90 ? -4.604 -19.628 7.965 1.00 49.22 90 HIS A C 1
ATOM 701 O O . HIS A 1 90 ? -4.387 -19.757 9.166 1.00 49.22 90 HIS A O 1
ATOM 707 N N . THR A 1 91 ? -4.018 -18.684 7.224 1.00 48.38 91 THR A N 1
ATOM 708 C CA . THR A 1 91 ? -3.071 -17.717 7.788 1.00 48.38 91 THR A CA 1
ATOM 709 C C . THR A 1 91 ? -3.765 -16.757 8.754 1.00 48.38 91 THR A C 1
ATOM 711 O O . THR A 1 91 ? -3.328 -16.664 9.894 1.00 48.38 91 THR A O 1
ATOM 714 N N . ASP A 1 92 ? -4.893 -16.135 8.393 1.00 53.62 92 ASP A N 1
ATOM 715 C CA . ASP A 1 92 ? -5.610 -15.204 9.289 1.00 53.62 92 ASP A CA 1
ATOM 716 C C . ASP A 1 92 ? -6.145 -15.890 10.561 1.00 53.62 92 ASP A C 1
ATOM 718 O O . ASP A 1 92 ? -6.022 -15.346 11.661 1.00 53.62 92 ASP A O 1
ATOM 722 N N . ALA A 1 93 ? -6.668 -17.118 10.439 1.00 55.66 93 ALA A N 1
ATOM 723 C CA . ALA A 1 93 ? -7.160 -17.904 11.575 1.00 55.66 93 ALA A CA 1
ATOM 724 C C . ALA A 1 93 ? -6.047 -18.405 12.517 1.00 55.66 93 ALA A C 1
ATOM 726 O O . ALA A 1 93 ? -6.345 -18.851 13.624 1.00 55.66 93 ALA A O 1
ATOM 727 N N . ILE A 1 94 ? -4.779 -18.352 12.095 1.00 60.34 94 ILE A N 1
ATOM 728 C CA . ILE A 1 94 ? -3.616 -18.703 12.922 1.00 60.34 94 ILE A CA 1
ATOM 729 C C . ILE A 1 94 ? -2.940 -17.434 13.449 1.00 60.34 94 ILE A C 1
ATOM 731 O O . ILE A 1 94 ? -2.676 -17.334 14.646 1.00 60.34 94 ILE A O 1
ATOM 735 N N . VAL A 1 95 ? -2.693 -16.453 12.578 1.00 62.06 95 VAL A N 1
ATOM 736 C CA . VAL A 1 95 ? -1.990 -15.204 12.891 1.00 62.06 95 VAL A CA 1
ATOM 737 C C . VAL A 1 95 ? -2.776 -14.372 13.896 1.00 62.06 95 VAL A C 1
ATOM 739 O O . VAL A 1 95 ? -2.188 -13.937 14.881 1.00 62.06 95 VAL A O 1
ATOM 742 N N . GLY A 1 96 ? -4.091 -14.201 13.725 1.00 62.47 96 GLY A N 1
ATOM 743 C CA . GLY A 1 96 ? -4.917 -13.421 14.655 1.00 62.47 96 GLY A CA 1
ATOM 744 C C . GLY A 1 96 ? -4.829 -13.935 16.101 1.00 62.47 96 GLY A C 1
ATOM 745 O O . GLY A 1 96 ? -4.381 -13.198 16.986 1.00 62.47 96 GLY A O 1
ATOM 746 N N . PRO A 1 97 ? -5.163 -15.214 16.364 1.00 65.56 97 PRO A N 1
ATOM 747 C CA . PRO A 1 97 ? -5.005 -15.813 17.689 1.00 65.56 97 PRO A CA 1
ATOM 748 C C . PRO A 1 97 ? -3.558 -15.827 18.203 1.00 65.56 97 PRO A C 1
ATOM 750 O O . PRO A 1 97 ? -3.337 -15.669 19.406 1.00 65.56 97 PRO A O 1
ATOM 753 N N . LEU A 1 98 ? -2.565 -15.996 17.322 1.00 64.69 98 LEU A N 1
ATOM 754 C CA . LEU A 1 98 ? -1.149 -15.971 17.695 1.00 64.69 98 LEU A CA 1
ATOM 755 C C . LEU A 1 98 ? -0.706 -14.577 18.163 1.00 64.69 98 LEU A C 1
ATOM 757 O O . LEU A 1 98 ? -0.057 -14.475 19.204 1.00 64.69 98 LEU A O 1
ATOM 761 N N . MET A 1 99 ? -1.091 -13.516 17.452 1.00 61.56 99 MET A N 1
ATOM 762 C CA . MET A 1 99 ? -0.823 -12.124 17.836 1.00 61.56 99 MET A CA 1
ATOM 763 C C . MET A 1 99 ? -1.544 -11.766 19.138 1.00 61.56 99 MET A C 1
ATOM 765 O O . MET A 1 99 ? -0.934 -11.216 20.055 1.00 61.56 99 MET A O 1
ATOM 769 N N . ALA A 1 100 ? -2.813 -12.167 19.270 1.00 68.38 100 ALA A N 1
ATOM 770 C CA . ALA A 1 100 ? -3.606 -11.980 20.483 1.00 68.38 100 ALA A CA 1
ATOM 771 C C . ALA A 1 100 ? -2.963 -12.641 21.715 1.00 68.38 100 ALA A C 1
ATOM 773 O O . ALA A 1 100 ? -2.927 -12.049 22.793 1.00 68.38 100 ALA A O 1
ATOM 774 N N . LYS A 1 101 ? -2.403 -13.850 21.560 1.00 70.38 101 LYS A N 1
ATOM 775 C CA . LYS A 1 101 ? -1.697 -14.564 22.638 1.00 70.38 101 LYS A CA 1
ATOM 776 C C . LYS A 1 101 ? -0.464 -13.804 23.144 1.00 70.38 101 LYS A C 1
ATOM 778 O O . LYS A 1 101 ? -0.122 -13.943 24.316 1.00 70.38 101 LYS A O 1
ATOM 783 N N . HIS A 1 102 ? 0.180 -13.016 22.285 1.00 67.75 102 HIS A N 1
ATOM 784 C CA . HIS A 1 102 ? 1.356 -12.210 22.626 1.00 67.75 102 HIS A CA 1
ATOM 785 C C . HIS A 1 102 ? 1.015 -10.745 22.945 1.00 67.75 102 HIS A C 1
ATOM 787 O O . HIS A 1 102 ? 1.921 -9.947 23.151 1.00 67.75 102 HIS A O 1
ATOM 793 N N . GLY A 1 103 ? -0.272 -10.378 23.004 1.00 68.50 103 GLY A N 1
ATOM 794 C CA . GLY A 1 103 ? -0.705 -9.010 23.309 1.00 68.50 103 GLY A CA 1
ATOM 795 C C . GLY A 1 103 ? -0.518 -8.005 22.167 1.00 68.50 103 GLY A C 1
ATOM 796 O O . GLY A 1 103 ? -0.659 -6.810 22.392 1.00 68.50 103 GLY A O 1
ATOM 797 N N . LEU A 1 104 ? -0.234 -8.475 20.948 1.00 60.91 104 LEU A N 1
ATOM 798 C CA . LEU A 1 104 ? 0.002 -7.644 19.756 1.00 60.91 104 LEU A CA 1
ATOM 799 C C . LEU A 1 104 ? -1.271 -7.405 18.923 1.00 60.91 104 LEU A C 1
ATOM 801 O O . LEU A 1 104 ? -1.228 -6.806 17.854 1.00 60.91 104 LEU A O 1
ATOM 805 N N . GLY A 1 105 ? -2.416 -7.899 19.392 1.00 65.31 105 GLY A N 1
ATOM 806 C CA . GLY A 1 105 ? -3.708 -7.757 18.732 1.00 65.31 105 GLY A CA 1
ATOM 807 C C . GLY A 1 105 ? -4.871 -7.970 19.704 1.00 65.31 105 GLY A C 1
ATOM 808 O O . GLY A 1 105 ? -4.654 -8.395 20.843 1.00 65.31 105 GLY A O 1
ATOM 809 N N . PRO A 1 106 ? -6.112 -7.679 19.280 1.00 75.88 106 PRO A N 1
ATOM 810 C CA . PRO A 1 106 ? -7.292 -7.868 20.116 1.00 75.88 106 PRO A CA 1
ATOM 811 C C . PRO A 1 106 ? -7.462 -9.343 20.494 1.00 75.88 106 PRO A C 1
ATOM 813 O O . PRO A 1 106 ? -7.270 -10.235 19.667 1.00 75.88 106 PRO A O 1
ATOM 816 N N . LYS A 1 107 ? -7.869 -9.615 21.739 1.00 84.00 107 LYS A N 1
ATOM 817 C CA . LYS A 1 107 ? -8.159 -10.986 22.183 1.00 84.00 107 LYS A CA 1
ATOM 818 C C . LYS A 1 107 ? -9.241 -11.619 21.303 1.00 84.00 107 LYS A C 1
ATOM 820 O O . LYS A 1 107 ? -10.308 -11.040 21.145 1.00 84.00 107 LYS A O 1
ATOM 825 N N . ILE A 1 108 ? -9.007 -12.823 20.786 1.00 84.88 108 ILE A N 1
ATOM 826 C CA . ILE A 1 108 ? -10.022 -13.578 20.038 1.00 84.88 108 ILE A CA 1
ATOM 827 C C . ILE A 1 108 ? -10.852 -14.414 21.017 1.00 84.88 108 ILE A C 1
ATOM 829 O O . ILE A 1 108 ? -10.300 -15.203 21.784 1.00 84.88 108 ILE A O 1
ATOM 833 N N . TYR A 1 109 ? -12.174 -14.235 21.001 1.00 86.75 109 TYR A N 1
ATOM 834 C CA . TYR A 1 109 ? -13.115 -15.014 21.814 1.00 86.75 109 TYR A CA 1
ATOM 835 C C . TYR A 1 109 ? -13.685 -16.217 21.060 1.00 86.75 109 TYR A C 1
ATOM 837 O O . TYR A 1 109 ? -13.969 -17.241 21.672 1.00 86.75 109 TYR A O 1
ATOM 845 N N . GLY A 1 110 ? -13.830 -16.117 19.737 1.00 85.25 110 GLY A N 1
ATOM 846 C CA . GLY A 1 110 ? -14.312 -17.220 18.914 1.00 85.25 110 GLY A CA 1
ATOM 847 C C . GLY A 1 110 ? -14.097 -16.975 17.427 1.00 85.25 110 GLY A C 1
ATOM 848 O O . GLY A 1 110 ? -14.110 -15.836 16.971 1.00 85.25 110 GLY A O 1
ATOM 849 N N . SER A 1 111 ? -13.931 -18.050 16.662 1.00 81.81 111 SER A N 1
ATOM 850 C CA . SER A 1 111 ? -13.765 -18.001 15.205 1.00 81.81 111 SER A CA 1
ATOM 851 C C . SER A 1 111 ? -14.784 -18.917 14.533 1.00 81.81 111 SER A C 1
ATOM 853 O O . SER A 1 111 ? -15.124 -19.981 15.055 1.00 81.81 111 SER A O 1
ATOM 855 N N . PHE A 1 112 ? -15.279 -18.506 13.368 1.00 81.50 112 PHE A N 1
ATOM 856 C CA . PHE A 1 112 ? -16.295 -19.219 12.599 1.00 81.50 112 PHE A CA 1
ATOM 857 C C . PHE A 1 112 ? -16.050 -19.065 11.087 1.00 81.50 11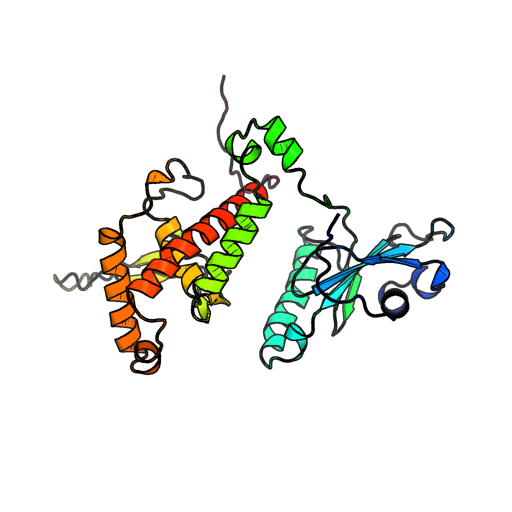2 PHE A C 1
ATOM 859 O O . PHE A 1 112 ? -15.317 -18.174 10.666 1.00 81.50 112 PHE A O 1
ATOM 866 N N . PRO A 1 113 ? -16.641 -19.913 10.221 1.00 73.06 113 PRO A N 1
ATOM 867 C CA . PRO A 1 113 ? -16.297 -19.929 8.793 1.00 73.06 113 PRO A CA 1
ATOM 868 C C . PRO A 1 113 ? -16.449 -18.585 8.066 1.00 73.06 113 PRO A C 1
ATOM 870 O O . PRO A 1 113 ? -15.750 -18.330 7.088 1.00 73.06 113 PRO A O 1
ATOM 873 N N . SER A 1 114 ? -17.360 -17.731 8.536 1.00 73.56 114 SER A N 1
ATOM 874 C CA . SER A 1 114 ? -17.640 -16.417 7.954 1.00 73.56 114 SER A CA 1
ATOM 875 C C . SER A 1 114 ? -17.071 -15.234 8.750 1.00 73.56 114 SER A C 1
ATOM 877 O O . SER A 1 114 ? -17.460 -14.101 8.463 1.00 73.56 114 SER A O 1
ATOM 879 N N . GLY A 1 115 ? -16.224 -15.451 9.765 1.00 80.12 115 GLY A N 1
ATOM 880 C CA . GLY A 1 115 ? -15.741 -14.358 10.612 1.00 80.12 115 GLY A CA 1
ATOM 881 C C . GLY A 1 115 ? -15.161 -14.757 11.971 1.00 80.12 115 GLY A C 1
ATOM 882 O O . GLY A 1 115 ? -14.846 -15.913 12.237 1.00 80.12 115 GLY A O 1
ATOM 883 N N . GLU A 1 116 ? -15.038 -13.773 12.854 1.00 86.62 116 GLU A N 1
ATOM 884 C CA . GLU A 1 116 ? -14.521 -13.942 14.215 1.00 86.62 116 GLU A CA 1
ATOM 885 C C . GLU A 1 116 ? -15.172 -12.961 15.200 1.00 86.62 116 GLU A C 1
ATOM 887 O O . GLU A 1 116 ? -15.653 -11.890 14.819 1.00 86.62 116 GLU A O 1
ATOM 892 N N . ILE A 1 117 ? -15.192 -13.340 16.479 1.00 89.44 117 ILE A N 1
ATOM 893 C CA . ILE A 1 117 ? -15.534 -12.479 17.611 1.00 89.44 117 ILE A CA 1
ATOM 894 C C . ILE A 1 117 ? -14.246 -12.157 18.355 1.00 89.44 117 ILE A C 1
ATOM 896 O O . ILE A 1 117 ? -13.558 -13.053 18.848 1.00 89.44 117 ILE A O 1
ATOM 900 N N . GLN A 1 118 ? -13.944 -10.872 18.459 1.00 88.69 118 GLN A N 1
ATOM 901 C CA . GLN A 1 118 ? -12.731 -10.361 19.077 1.00 88.69 118 GLN A CA 1
ATOM 902 C C . GLN A 1 118 ? -13.048 -9.287 20.118 1.00 88.69 118 GLN A C 1
ATOM 904 O O . GLN A 1 118 ? -14.155 -8.746 20.176 1.00 88.69 118 GLN A O 1
ATOM 909 N N . GLN A 1 119 ? -12.058 -8.967 20.940 1.00 87.25 119 GLN A N 1
ATOM 910 C CA . GLN A 1 119 ? -12.089 -7.852 21.867 1.00 87.25 119 GLN A CA 1
ATOM 911 C C . GLN A 1 119 ? -12.402 -6.567 21.123 1.00 87.25 119 GLN A C 1
ATOM 913 O O . GLN A 1 119 ? -11.738 -6.215 20.145 1.00 87.25 119 GLN A O 1
ATOM 918 N N . PHE A 1 120 ? -13.408 -5.848 21.616 1.00 83.81 120 PHE A N 1
ATOM 919 C CA . PHE A 1 120 ? -13.585 -4.475 21.201 1.00 83.81 120 PHE A CA 1
ATOM 920 C C . PHE A 1 120 ? -12.499 -3.630 21.863 1.00 83.81 120 PHE A C 1
ATOM 922 O O . PHE A 1 120 ? -12.458 -3.472 23.081 1.00 83.81 120 PHE A O 1
ATOM 929 N N . VAL A 1 121 ? -11.587 -3.105 21.050 1.00 73.62 121 VAL A N 1
ATOM 930 C CA . VAL A 1 121 ? -10.591 -2.138 21.501 1.00 73.62 121 VAL A CA 1
ATOM 931 C C . VAL A 1 121 ? -11.103 -0.764 21.117 1.00 73.62 121 VAL A C 1
ATOM 933 O O . VAL A 1 121 ? -11.308 -0.474 19.936 1.00 73.62 121 VAL A O 1
ATOM 936 N N . LYS A 1 122 ? -11.301 0.096 22.118 1.00 65.69 122 LYS A N 1
ATOM 937 C CA . LYS A 1 122 ? -11.597 1.512 21.902 1.00 65.69 122 LYS A CA 1
ATOM 938 C C . LYS A 1 122 ? -10.319 2.219 21.443 1.00 65.69 122 LYS A C 1
ATOM 940 O O . LYS A 1 122 ? -9.675 2.925 22.209 1.00 65.69 122 LYS A O 1
ATOM 945 N N . ALA A 1 123 ? -9.934 1.966 20.199 1.00 57.41 123 ALA A N 1
ATOM 946 C CA . ALA A 1 123 ? -8.896 2.714 19.514 1.00 57.41 123 ALA A CA 1
ATOM 947 C C . ALA A 1 123 ? -9.447 4.082 19.092 1.00 57.41 123 ALA A C 1
ATOM 949 O O . ALA A 1 123 ? -10.664 4.294 19.045 1.00 57.41 123 ALA A O 1
ATOM 950 N N . TYR A 1 124 ? -8.555 5.020 18.787 1.00 46.44 124 TYR A N 1
ATOM 951 C CA . TYR A 1 124 ? -8.941 6.291 18.194 1.00 46.44 124 TYR A CA 1
ATOM 952 C C . TYR A 1 124 ? -9.783 6.032 16.929 1.00 46.44 124 TYR A C 1
ATOM 954 O O . TYR A 1 124 ? -9.264 5.520 15.942 1.00 46.44 124 TYR A O 1
ATOM 962 N N . GLU A 1 125 ? -11.077 6.395 16.942 1.00 46.75 125 GLU A N 1
ATOM 963 C CA . GLU A 1 125 ? -11.958 6.331 15.752 1.00 46.75 125 GLU A CA 1
ATOM 964 C C . GLU A 1 125 ? -11.360 7.111 14.570 1.00 46.75 125 GLU A C 1
ATOM 966 O O . GLU A 1 125 ? -11.652 6.834 13.407 1.00 46.75 125 GLU A O 1
ATOM 971 N N . LYS A 1 126 ? -10.510 8.093 14.885 1.00 47.75 126 LYS A N 1
ATOM 972 C CA . LYS A 1 126 ? -9.667 8.838 13.961 1.00 47.75 126 LYS A CA 1
ATOM 973 C C . LYS A 1 126 ? -8.323 9.057 14.633 1.00 47.75 126 LYS A C 1
ATOM 975 O O . LYS A 1 126 ? -8.294 9.650 15.711 1.00 47.75 126 LYS A O 1
ATOM 980 N N . PHE A 1 127 ? -7.235 8.629 13.994 1.00 53.00 127 PHE A N 1
ATOM 981 C CA . PHE A 1 127 ? -5.900 9.145 14.303 1.00 53.00 127 PHE A CA 1
ATOM 982 C C . PHE A 1 127 ? -6.028 10.674 14.428 1.00 53.00 127 PHE A C 1
ATOM 984 O O . PHE A 1 127 ? -6.586 11.269 13.498 1.00 53.00 127 PHE A O 1
ATOM 991 N N . PRO A 1 128 ? -5.665 11.301 15.568 1.00 61.41 128 PRO A N 1
ATOM 992 C CA . PRO A 1 128 ? -5.967 12.706 15.848 1.00 61.41 128 PRO A CA 1
ATOM 993 C C . PRO A 1 128 ? -5.027 13.612 15.049 1.00 61.41 128 PRO A C 1
ATOM 995 O O . PRO A 1 128 ? -4.270 14.401 15.605 1.00 61.41 128 PRO A O 1
ATOM 998 N N . ILE A 1 129 ? -5.056 13.454 13.729 1.00 65.25 129 ILE A N 1
ATOM 999 C CA . ILE A 1 129 ? -4.083 14.007 12.810 1.00 65.25 129 ILE A CA 1
ATOM 1000 C C . ILE A 1 129 ? -4.096 15.524 12.881 1.00 65.25 129 ILE A C 1
ATOM 1002 O O . ILE A 1 129 ? -3.033 16.102 12.995 1.00 65.25 129 ILE A O 1
ATOM 1006 N N . ASP A 1 130 ? -5.274 16.147 12.955 1.00 68.56 130 ASP A N 1
ATOM 1007 C CA . ASP A 1 130 ? -5.413 17.602 13.059 1.00 68.56 130 ASP A CA 1
ATOM 1008 C C . ASP A 1 130 ? -4.716 18.134 14.325 1.00 68.56 130 ASP A C 1
ATOM 1010 O O . ASP A 1 130 ? -3.929 19.071 14.266 1.00 68.56 130 ASP A O 1
ATOM 1014 N N . ARG A 1 131 ? -4.909 17.454 15.464 1.00 70.56 131 ARG A N 1
ATOM 1015 C CA . ARG A 1 131 ? -4.236 17.801 16.723 1.00 70.56 131 ARG A CA 1
ATOM 1016 C C . ARG A 1 131 ? -2.720 17.607 16.630 1.00 70.56 131 ARG A C 1
ATOM 1018 O O . ARG A 1 131 ? -1.981 18.440 17.134 1.00 70.56 131 ARG A O 1
ATOM 1025 N N . LEU A 1 132 ? -2.259 16.514 16.020 1.00 65.75 132 LEU A N 1
ATOM 1026 C CA . LEU A 1 132 ? -0.828 16.234 15.854 1.00 65.75 132 LEU A CA 1
ATOM 1027 C C . LEU A 1 132 ? -0.163 17.205 14.871 1.00 65.75 132 LEU A C 1
ATOM 1029 O O . LEU A 1 132 ? 0.977 17.596 15.089 1.00 65.75 132 LEU A O 1
ATOM 1033 N N . ILE A 1 133 ? -0.869 17.612 13.814 1.00 69.19 133 ILE A N 1
ATOM 1034 C CA . ILE A 1 133 ? -0.424 18.627 12.855 1.00 69.19 133 ILE A CA 1
ATOM 1035 C C . ILE A 1 133 ? -0.203 19.961 13.577 1.00 69.19 133 ILE A C 1
ATOM 1037 O O . ILE A 1 133 ? 0.848 20.577 13.385 1.00 69.19 133 ILE A O 1
ATOM 1041 N N . ASP A 1 134 ? -1.147 20.361 14.436 1.00 74.06 134 ASP A N 1
ATOM 1042 C CA . ASP A 1 134 ? -1.039 21.567 15.261 1.00 74.06 134 ASP A CA 1
ATOM 1043 C C . ASP A 1 134 ? 0.104 21.457 16.287 1.00 74.06 134 ASP A C 1
ATOM 1045 O O . ASP A 1 134 ? 0.936 22.357 16.392 1.00 74.06 134 ASP A O 1
ATOM 1049 N N . GLU A 1 135 ? 0.182 20.346 17.032 1.00 75.00 135 GLU A N 1
ATOM 1050 C CA . GLU A 1 135 ? 1.195 20.125 18.079 1.00 75.00 135 GLU A CA 1
ATOM 1051 C C . GLU A 1 135 ? 2.627 20.051 17.524 1.00 75.00 135 GLU A C 1
ATOM 1053 O O . GLU A 1 135 ? 3.563 20.523 18.171 1.00 75.00 135 GLU A O 1
ATOM 1058 N N . LEU A 1 136 ? 2.808 19.475 16.331 1.00 73.75 136 LEU A N 1
ATOM 1059 C CA . LEU A 1 136 ? 4.112 19.301 15.681 1.00 73.75 136 LEU A CA 1
ATOM 1060 C C . LEU A 1 136 ? 4.450 20.421 14.682 1.00 73.75 136 LEU A C 1
ATOM 1062 O O . LEU A 1 136 ? 5.519 20.380 14.072 1.00 73.75 136 LEU A O 1
ATOM 1066 N N . ASN A 1 137 ? 3.570 21.416 14.522 1.00 75.12 137 ASN A N 1
ATOM 1067 C CA . ASN A 1 137 ? 3.717 22.534 13.586 1.00 75.12 137 ASN A CA 1
ATOM 1068 C C . ASN A 1 137 ? 4.046 22.069 12.149 1.00 75.12 137 ASN A C 1
ATOM 1070 O O . ASN A 1 137 ? 5.036 22.486 11.540 1.00 75.12 137 ASN A O 1
ATOM 1074 N N . LEU A 1 138 ? 3.233 21.151 11.618 1.00 73.06 138 LEU A N 1
ATOM 1075 C CA . LEU A 1 138 ? 3.438 20.551 10.296 1.00 73.06 138 LEU A CA 1
ATOM 1076 C C . LEU A 1 138 ? 2.769 21.395 9.202 1.00 73.06 138 LEU A C 1
ATOM 1078 O O . LEU A 1 138 ? 1.695 21.057 8.710 1.00 73.06 138 LEU A O 1
ATOM 1082 N N . ASP A 1 139 ? 3.432 22.479 8.792 1.00 72.81 139 ASP A N 1
ATOM 1083 C CA . ASP A 1 139 ? 2.902 23.488 7.855 1.00 72.81 139 ASP A CA 1
ATOM 1084 C C . ASP A 1 139 ? 2.297 22.903 6.563 1.00 72.81 139 ASP A C 1
ATOM 1086 O O . ASP A 1 139 ? 1.245 23.351 6.112 1.00 72.81 139 ASP A O 1
ATOM 1090 N N . VAL A 1 140 ? 2.914 21.862 5.990 1.00 70.81 140 VAL A N 1
ATOM 1091 C CA . VAL A 1 140 ? 2.419 21.205 4.764 1.00 70.81 140 VAL A CA 1
ATOM 1092 C C . VAL A 1 140 ? 1.090 20.488 5.001 1.00 70.81 140 VAL A C 1
ATOM 1094 O O . VAL A 1 140 ? 0.197 20.558 4.165 1.00 70.81 140 VAL A O 1
ATOM 1097 N N . LEU A 1 141 ? 0.935 19.819 6.144 1.00 70.62 141 LEU A N 1
ATOM 1098 C CA . LEU A 1 141 ? -0.298 19.105 6.482 1.00 70.62 141 LEU A CA 1
ATOM 1099 C C . LEU A 1 141 ? -1.403 20.052 6.984 1.00 70.62 141 LEU A C 1
ATOM 1101 O O . LEU A 1 141 ? -2.573 19.677 6.986 1.00 70.62 141 LEU A O 1
ATOM 1105 N N . ASN A 1 142 ? -1.047 21.286 7.359 1.00 67.56 142 ASN A N 1
ATOM 1106 C CA . ASN A 1 142 ? -2.000 22.365 7.631 1.00 67.56 142 ASN A CA 1
ATOM 1107 C C . ASN A 1 142 ? -2.651 22.911 6.353 1.00 67.56 142 ASN A C 1
ATOM 1109 O O . ASN A 1 142 ? -3.816 23.315 6.370 1.00 67.56 142 ASN A O 1
ATOM 1113 N N . THR A 1 143 ? -1.917 22.938 5.238 1.00 71.69 143 THR A N 1
ATOM 1114 C CA . THR A 1 143 ? -2.426 23.440 3.953 1.00 71.69 143 THR A CA 1
ATOM 1115 C C . THR A 1 143 ? -2.990 22.332 3.068 1.00 71.69 143 THR A C 1
ATOM 1117 O O . THR A 1 143 ? -3.996 22.543 2.386 1.00 71.69 143 THR A O 1
ATOM 1120 N N . GLU A 1 144 ? -2.393 21.140 3.114 1.00 73.06 144 GLU A N 1
ATOM 1121 C CA . GLU A 1 144 ? -2.760 19.993 2.285 1.00 73.06 144 GLU A CA 1
ATOM 1122 C C . GLU A 1 144 ? -3.467 18.909 3.101 1.00 73.06 144 GLU A C 1
ATOM 1124 O O . GLU A 1 144 ? -3.005 18.459 4.147 1.00 73.06 144 GLU A O 1
ATOM 1129 N N . SER A 1 145 ? -4.619 18.445 2.610 1.00 73.56 145 SER A N 1
ATOM 1130 C CA . SER A 1 145 ? -5.387 17.418 3.320 1.00 73.56 145 SER A CA 1
ATOM 1131 C C . SER A 1 145 ? -4.832 16.040 2.994 1.00 73.56 145 SER A C 1
ATOM 1133 O O . SER A 1 145 ? -5.036 15.563 1.878 1.00 73.56 145 SER A O 1
ATOM 1135 N N . LEU A 1 146 ? -4.251 15.353 3.985 1.00 73.19 146 LEU A N 1
ATOM 1136 C CA . LEU A 1 146 ? -3.762 13.980 3.809 1.00 73.19 146 LEU A CA 1
ATOM 1137 C C . LEU A 1 146 ? -4.841 13.057 3.220 1.00 73.19 146 LEU A C 1
ATOM 1139 O O . LEU A 1 146 ? -4.564 12.269 2.327 1.00 73.19 146 LEU A O 1
ATOM 1143 N N . ASN A 1 147 ? -6.098 13.191 3.655 1.00 70.81 147 ASN A N 1
ATOM 1144 C CA . ASN A 1 147 ? -7.202 12.413 3.087 1.00 70.81 147 ASN A CA 1
ATOM 1145 C C . ASN A 1 147 ? -7.404 12.679 1.588 1.00 70.81 147 ASN A C 1
ATOM 1147 O O . ASN A 1 147 ? -7.710 11.744 0.853 1.00 70.81 147 ASN A O 1
ATOM 1151 N N . ARG A 1 148 ? -7.246 13.925 1.120 1.00 76.06 148 ARG A N 1
ATOM 1152 C CA . ARG A 1 148 ? -7.323 14.243 -0.316 1.00 76.06 148 ARG A CA 1
ATOM 1153 C C . ARG A 1 148 ? -6.140 13.650 -1.077 1.00 76.06 148 ARG A C 1
ATOM 1155 O O . ARG A 1 148 ? -6.374 13.023 -2.105 1.00 76.06 148 ARG A O 1
ATOM 1162 N N . GLU A 1 149 ? -4.930 13.769 -0.538 1.00 80.56 149 GLU A N 1
ATOM 1163 C CA . GLU A 1 149 ? -3.715 13.186 -1.125 1.00 80.56 149 GLU A CA 1
ATOM 1164 C C . GLU A 1 149 ? -3.806 11.658 -1.239 1.00 80.56 149 GLU A C 1
ATOM 1166 O O . GLU A 1 149 ? -3.487 11.083 -2.276 1.00 80.56 149 GLU A O 1
ATOM 1171 N N . LEU A 1 150 ? -4.346 10.987 -0.217 1.00 78.44 150 LEU A N 1
ATOM 1172 C CA . LEU A 1 150 ? -4.593 9.544 -0.240 1.00 78.44 150 LEU A CA 1
ATOM 1173 C C . LEU A 1 150 ? -5.589 9.139 -1.331 1.00 78.44 150 LEU A C 1
ATOM 1175 O O . LEU A 1 150 ? -5.350 8.182 -2.062 1.00 78.44 150 LEU A O 1
ATOM 1179 N N . GLN A 1 151 ? -6.709 9.859 -1.456 1.00 78.75 151 GLN A N 1
ATOM 1180 C CA . GLN A 1 151 ? -7.693 9.579 -2.508 1.00 78.75 151 GLN A CA 1
ATOM 1181 C C . GLN A 1 151 ? -7.124 9.839 -3.906 1.00 78.75 151 GLN A C 1
ATOM 1183 O O . GLN A 1 151 ? -7.422 9.089 -4.836 1.00 78.75 151 GLN A O 1
ATOM 1188 N N . TRP A 1 152 ? -6.297 10.875 -4.055 1.00 85.88 152 TRP A N 1
ATOM 1189 C CA . TRP A 1 152 ? -5.578 11.144 -5.294 1.00 85.88 152 TRP A CA 1
ATOM 1190 C C . TRP A 1 152 ? -4.609 10.006 -5.632 1.00 85.88 152 TRP A C 1
ATOM 1192 O O . TRP A 1 152 ? -4.664 9.486 -6.745 1.00 85.88 152 TRP A O 1
ATOM 1202 N N . LEU A 1 153 ? -3.811 9.541 -4.667 1.00 84.50 153 LEU A N 1
ATOM 1203 C CA . LEU A 1 153 ? -2.879 8.436 -4.876 1.00 84.50 153 LEU A CA 1
ATOM 1204 C C . LEU A 1 153 ? -3.604 7.136 -5.248 1.00 84.50 153 LEU A C 1
ATOM 1206 O O . LEU A 1 153 ? -3.183 6.466 -6.187 1.00 84.50 153 LEU A O 1
ATOM 1210 N N . TYR A 1 154 ? -4.722 6.804 -4.589 1.00 80.62 154 TYR A N 1
ATOM 1211 C CA . TYR A 1 154 ? -5.533 5.640 -4.972 1.00 80.62 154 TYR A CA 1
ATOM 1212 C C . TYR A 1 154 ? -6.025 5.729 -6.415 1.00 80.62 154 TYR A C 1
ATOM 1214 O O . TYR A 1 154 ? -5.944 4.751 -7.153 1.00 80.62 154 TYR A O 1
ATOM 1222 N N . LYS A 1 155 ? -6.476 6.912 -6.842 1.00 82.38 155 LYS A N 1
ATOM 1223 C CA . LYS A 1 155 ? -6.873 7.135 -8.231 1.00 82.38 155 LYS A CA 1
ATOM 1224 C C . LYS A 1 155 ? -5.692 6.945 -9.188 1.00 82.38 155 LYS A C 1
ATOM 1226 O O . LYS A 1 155 ? -5.853 6.284 -10.208 1.00 82.38 155 LYS A O 1
ATOM 1231 N N . CYS A 1 156 ? -4.511 7.470 -8.858 1.00 90.06 156 CYS A N 1
ATOM 1232 C CA . CYS A 1 156 ? -3.312 7.257 -9.668 1.00 90.06 156 CYS A CA 1
ATOM 1233 C C . CYS A 1 156 ? -2.934 5.772 -9.762 1.00 90.06 156 CYS A C 1
ATOM 1235 O O . CYS A 1 156 ? -2.555 5.313 -10.836 1.00 90.06 156 CYS A O 1
ATOM 1237 N N . MET A 1 157 ? -3.061 5.011 -8.670 1.00 88.81 157 MET A N 1
ATOM 1238 C CA . MET A 1 157 ? -2.811 3.565 -8.669 1.00 88.81 157 MET A CA 1
ATOM 1239 C C . MET A 1 157 ? -3.783 2.819 -9.589 1.00 88.81 157 MET A C 1
ATOM 1241 O O . MET A 1 157 ? -3.341 1.988 -10.381 1.00 88.81 157 MET A O 1
ATOM 1245 N N . ASP A 1 158 ? -5.078 3.142 -9.517 1.00 85.12 158 ASP A N 1
ATOM 1246 C CA . ASP A 1 158 ? -6.111 2.541 -10.369 1.00 85.12 158 ASP A CA 1
ATOM 1247 C C . ASP A 1 158 ? -5.876 2.867 -11.856 1.00 85.12 158 ASP A C 1
ATOM 1249 O O . ASP A 1 158 ? -5.970 1.987 -12.709 1.00 85.12 158 ASP A O 1
ATOM 1253 N N . GLU A 1 159 ? -5.520 4.116 -12.177 1.00 91.69 159 GLU A N 1
ATOM 1254 C CA . GLU A 1 159 ? -5.237 4.562 -13.551 1.00 91.69 159 GLU A CA 1
ATOM 1255 C C . GLU A 1 159 ? -3.927 3.995 -14.116 1.00 91.69 159 GLU A C 1
ATOM 1257 O O . GLU A 1 159 ? -3.790 3.861 -15.331 1.00 91.69 159 GLU A O 1
ATOM 1262 N N . THR A 1 160 ? -2.971 3.649 -13.250 1.00 94.38 160 THR A N 1
ATOM 1263 C CA . THR A 1 160 ? -1.694 3.050 -13.659 1.00 94.38 160 THR A CA 1
ATOM 1264 C C . THR A 1 160 ? -1.873 1.627 -14.186 1.00 94.38 160 THR A C 1
ATOM 1266 O O . THR A 1 160 ? -1.024 1.181 -14.947 1.00 94.38 160 THR A O 1
ATOM 1269 N N . ASP A 1 161 ? -2.941 0.906 -13.812 1.00 92.94 161 ASP A N 1
ATOM 1270 C CA . ASP A 1 161 ? -3.206 -0.475 -14.258 1.00 92.94 161 ASP A CA 1
ATOM 1271 C C . ASP A 1 161 ? -1.945 -1.367 -14.194 1.00 92.94 161 ASP A C 1
ATOM 1273 O O . ASP A 1 161 ? -1.464 -1.916 -15.190 1.00 92.94 161 ASP A O 1
ATOM 1277 N N . SER A 1 162 ? -1.330 -1.452 -13.010 1.00 95.56 162 SER A N 1
ATOM 1278 C CA . SER A 1 162 ? -0.166 -2.320 -12.798 1.00 95.56 162 SER A CA 1
ATOM 1279 C C . SER A 1 162 ? -0.603 -3.795 -12.803 1.00 95.56 162 SER A C 1
ATOM 1281 O O . SER A 1 162 ? -1.599 -4.144 -12.161 1.00 95.56 162 SER A O 1
ATOM 1283 N N . PRO A 1 163 ? 0.103 -4.703 -13.502 1.00 94.00 163 PRO A N 1
ATOM 1284 C CA . PRO A 1 163 ? -0.246 -6.118 -13.507 1.00 94.00 163 PRO A CA 1
ATOM 1285 C C . PRO A 1 163 ? -0.058 -6.748 -12.124 1.00 94.00 163 PRO A C 1
ATOM 1287 O O . PRO A 1 163 ? 0.882 -6.430 -11.398 1.00 94.00 163 PRO A O 1
ATOM 1290 N N . VAL A 1 164 ? -0.923 -7.707 -11.786 1.00 90.12 164 VAL A N 1
ATOM 1291 C CA . VAL A 1 164 ? -0.783 -8.502 -10.561 1.00 90.12 164 VAL A CA 1
ATOM 1292 C C . VAL A 1 164 ? 0.205 -9.644 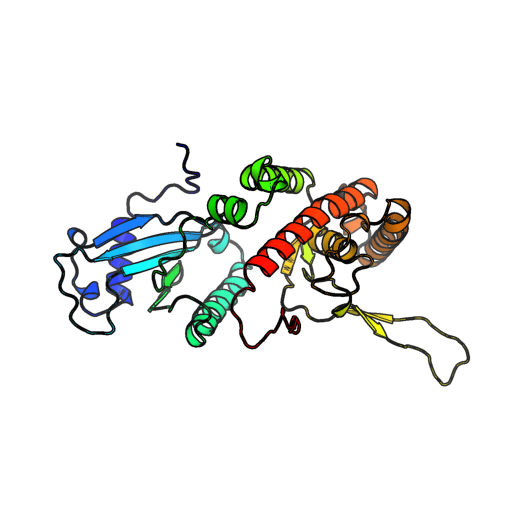-10.798 1.00 90.12 164 VAL A C 1
ATOM 1294 O O . VAL A 1 164 ? 0.016 -10.460 -11.703 1.00 90.12 164 VAL A O 1
ATOM 1297 N N . CYS A 1 165 ? 1.245 -9.725 -9.975 1.00 87.94 165 CYS A N 1
ATOM 1298 C CA . CYS A 1 165 ? 2.216 -10.814 -9.965 1.00 87.94 165 CYS A CA 1
ATOM 1299 C C . CYS A 1 165 ? 2.606 -11.184 -8.530 1.00 87.94 165 CYS A C 1
ATOM 1301 O O . CYS A 1 165 ? 2.142 -10.571 -7.572 1.00 87.94 165 CYS A O 1
ATOM 1303 N N . PHE A 1 166 ? 3.426 -12.223 -8.376 1.00 85.44 166 PHE A N 1
ATOM 1304 C CA . PHE A 1 166 ? 4.059 -12.488 -7.089 1.00 85.44 166 PHE A CA 1
ATOM 1305 C C . PHE A 1 166 ? 5.115 -11.408 -6.844 1.00 85.44 166 PHE A C 1
ATOM 1307 O O . PHE A 1 166 ? 5.983 -11.212 -7.695 1.00 85.44 166 PHE A O 1
ATOM 1314 N N . VAL A 1 167 ? 4.988 -10.701 -5.728 1.00 87.81 167 VAL A N 1
ATOM 1315 C CA . VAL A 1 167 ? 5.827 -9.571 -5.330 1.00 87.81 167 VAL A CA 1
ATOM 1316 C C . VAL A 1 167 ? 6.449 -9.829 -3.966 1.00 87.81 167 VAL A C 1
ATOM 1318 O O . VAL A 1 167 ? 5.862 -10.521 -3.129 1.00 87.81 167 VAL A O 1
ATOM 1321 N N . HIS A 1 168 ? 7.637 -9.277 -3.749 1.00 88.25 168 HIS A N 1
ATOM 1322 C CA . HIS A 1 168 ? 8.357 -9.361 -2.487 1.00 88.25 168 HIS A CA 1
ATOM 1323 C C . HIS A 1 168 ? 7.745 -8.456 -1.411 1.00 88.25 168 HIS A C 1
ATOM 1325 O O . HIS A 1 168 ? 7.686 -8.845 -0.247 1.00 88.25 168 HIS A O 1
ATOM 1331 N N . ASN A 1 169 ? 7.286 -7.266 -1.818 1.00 82.69 169 ASN A N 1
ATOM 1332 C CA . ASN A 1 169 ? 6.809 -6.140 -1.004 1.00 82.69 169 ASN A CA 1
ATOM 1333 C C . ASN A 1 169 ? 7.842 -5.520 -0.051 1.00 82.69 169 ASN A C 1
ATOM 1335 O O . ASN A 1 169 ? 7.495 -4.625 0.713 1.00 82.69 169 ASN A O 1
ATOM 1339 N N . ASP A 1 170 ? 9.099 -5.962 -0.110 1.00 80.94 170 ASP A N 1
ATOM 1340 C CA . ASP A 1 170 ? 10.173 -5.461 0.754 1.00 80.94 170 ASP A CA 1
ATOM 1341 C C . ASP A 1 170 ? 11.543 -5.536 0.056 1.00 80.94 170 ASP A C 1
ATOM 1343 O O . ASP A 1 170 ? 12.535 -5.987 0.623 1.00 80.94 170 ASP A O 1
ATOM 1347 N N . PHE A 1 171 ? 11.613 -5.148 -1.224 1.00 82.50 171 PHE A N 1
ATOM 1348 C CA . PHE A 1 171 ? 12.879 -5.096 -1.970 1.00 82.50 171 PHE A CA 1
ATOM 1349 C C . PHE A 1 171 ? 13.758 -3.917 -1.536 1.00 82.50 171 PHE A C 1
ATOM 1351 O O . PHE A 1 171 ? 13.969 -2.950 -2.270 1.00 82.50 171 PHE A O 1
ATOM 1358 N N . ARG A 1 172 ? 14.281 -4.016 -0.318 1.00 76.94 172 ARG A N 1
ATOM 1359 C CA . ARG A 1 172 ? 15.203 -3.060 0.292 1.00 76.94 172 ARG A CA 1
ATOM 1360 C C . ARG A 1 172 ? 16.632 -3.576 0.232 1.00 76.94 172 ARG A C 1
ATOM 1362 O O . ARG A 1 172 ? 16.862 -4.774 0.089 1.00 76.94 172 ARG A O 1
ATOM 1369 N N . GLY A 1 173 ? 17.612 -2.682 0.369 1.00 72.94 173 GLY A N 1
ATOM 1370 C CA . GLY A 1 173 ? 19.031 -3.034 0.230 1.00 72.94 173 GLY A CA 1
ATOM 1371 C C . GLY A 1 173 ? 19.501 -4.157 1.168 1.00 72.94 173 GLY A C 1
ATOM 1372 O O . GLY A 1 173 ? 20.317 -4.980 0.769 1.00 72.94 173 GLY A O 1
ATOM 1373 N N . ASN A 1 174 ? 18.946 -4.253 2.381 1.00 76.62 174 ASN A N 1
ATOM 1374 C CA . ASN A 1 174 ? 19.241 -5.330 3.336 1.00 76.62 174 ASN A CA 1
ATOM 1375 C C . ASN A 1 174 ? 18.707 -6.709 2.908 1.00 76.62 174 ASN A C 1
ATOM 1377 O O . ASN A 1 174 ? 19.213 -7.719 3.391 1.00 76.62 174 ASN A O 1
ATOM 1381 N N . ASN A 1 175 ? 17.746 -6.747 1.984 1.00 79.38 175 ASN A N 1
ATOM 1382 C CA . ASN A 1 175 ? 17.126 -7.965 1.457 1.00 79.38 175 ASN A CA 1
ATOM 1383 C C . ASN A 1 175 ? 17.712 -8.378 0.094 1.00 79.38 175 ASN A C 1
ATOM 1385 O O . ASN A 1 175 ? 17.244 -9.328 -0.534 1.00 79.38 175 ASN A O 1
ATOM 1389 N N . ILE A 1 176 ? 18.750 -7.669 -0.371 1.00 80.44 176 ILE A N 1
ATOM 1390 C CA . ILE A 1 176 ? 19.457 -7.924 -1.627 1.00 80.44 176 ILE A CA 1
ATOM 1391 C C . ILE A 1 176 ? 20.920 -8.244 -1.304 1.00 80.44 176 ILE A C 1
ATOM 1393 O O . ILE A 1 176 ? 21.737 -7.366 -1.036 1.00 80.44 176 ILE A O 1
ATOM 1397 N N . MET A 1 177 ? 21.276 -9.524 -1.356 1.00 77.00 177 MET A N 1
ATOM 1398 C CA . MET A 1 177 ? 22.631 -9.997 -1.094 1.00 77.00 177 MET A CA 1
ATOM 1399 C C . MET A 1 177 ? 23.425 -10.109 -2.392 1.00 77.00 177 MET A C 1
ATOM 1401 O O . MET A 1 177 ? 23.021 -10.810 -3.320 1.00 77.00 177 MET A O 1
ATOM 1405 N N . VAL A 1 178 ? 24.599 -9.480 -2.441 1.00 79.50 178 VAL A N 1
ATOM 1406 C CA . VAL A 1 178 ? 25.573 -9.702 -3.515 1.00 79.50 178 VAL A CA 1
ATOM 1407 C C . VAL A 1 178 ? 26.516 -10.822 -3.088 1.00 79.50 178 VAL A C 1
ATOM 1409 O O . VAL A 1 178 ? 27.340 -10.655 -2.192 1.00 79.50 178 VAL A O 1
ATOM 1412 N N . LEU A 1 179 ? 26.372 -11.979 -3.722 1.00 74.06 179 LEU A N 1
ATOM 1413 C CA . LEU A 1 179 ? 27.217 -13.143 -3.517 1.00 74.06 179 LEU A CA 1
ATOM 1414 C C . LEU A 1 179 ? 28.498 -12.997 -4.336 1.00 74.06 179 LEU A C 1
ATOM 1416 O O . LEU A 1 179 ? 28.464 -12.747 -5.547 1.00 74.06 179 LEU A O 1
ATOM 1420 N N . ASP A 1 180 ? 29.627 -13.194 -3.662 1.00 71.06 180 ASP A N 1
ATOM 1421 C CA . ASP A 1 180 ? 30.913 -13.350 -4.320 1.00 71.06 180 ASP A CA 1
ATOM 1422 C C . ASP A 1 180 ? 30.972 -14.743 -4.953 1.00 71.06 180 ASP A C 1
ATOM 1424 O O . ASP A 1 180 ? 31.082 -15.754 -4.260 1.00 71.06 180 ASP A O 1
ATOM 1428 N N . ASP A 1 181 ? 30.829 -14.789 -6.276 1.00 64.25 181 ASP A N 1
ATOM 1429 C CA . ASP A 1 181 ? 30.943 -16.011 -7.070 1.00 64.25 181 ASP A CA 1
ATOM 1430 C C . ASP A 1 181 ? 32.293 -16.084 -7.790 1.00 64.25 181 ASP A C 1
ATOM 1432 O O . ASP A 1 181 ? 32.405 -16.608 -8.901 1.00 64.25 181 ASP A O 1
ATOM 1436 N N . THR A 1 182 ? 33.333 -15.497 -7.188 1.00 65.44 182 THR A N 1
ATOM 1437 C CA . THR A 1 182 ? 34.692 -15.710 -7.669 1.00 65.44 182 THR A CA 1
ATOM 1438 C C . THR A 1 182 ? 35.105 -17.156 -7.432 1.00 65.44 182 THR A C 1
ATOM 1440 O O . THR A 1 182 ? 35.325 -17.604 -6.309 1.00 65.44 182 THR A O 1
ATOM 1443 N N . ASP A 1 183 ? 35.267 -17.896 -8.527 1.00 61.78 183 ASP A N 1
ATOM 1444 C CA . ASP A 1 183 ? 35.995 -19.155 -8.491 1.00 61.78 183 ASP A CA 1
ATOM 1445 C C . ASP A 1 183 ? 37.455 -18.858 -8.122 1.00 61.78 183 ASP A C 1
ATOM 1447 O O . ASP A 1 183 ? 38.232 -18.380 -8.949 1.00 61.78 183 ASP A O 1
ATOM 1451 N N . HIS A 1 184 ? 37.841 -19.138 -6.876 1.00 63.66 184 HIS A N 1
ATOM 1452 C CA . HIS A 1 184 ? 39.209 -18.940 -6.387 1.00 63.66 184 HIS A CA 1
ATOM 1453 C C . HIS A 1 184 ? 40.268 -19.761 -7.154 1.00 63.66 184 HIS A C 1
ATOM 1455 O O . HIS A 1 184 ? 41.461 -19.535 -6.956 1.00 63.66 184 HIS A O 1
ATOM 1461 N N . ASN A 1 185 ? 39.859 -20.680 -8.041 1.00 64.12 185 ASN A N 1
ATOM 1462 C CA . ASN A 1 185 ? 40.746 -21.447 -8.916 1.00 64.12 185 ASN A CA 1
ATOM 1463 C C . ASN A 1 185 ? 40.822 -20.916 -10.361 1.00 64.12 185 ASN A C 1
ATOM 1465 O O . ASN A 1 185 ? 41.627 -21.427 -11.144 1.00 64.12 185 ASN A O 1
ATOM 1469 N N . SER A 1 186 ? 40.041 -19.895 -10.733 1.00 60.69 186 SER A N 1
ATOM 1470 C CA . SER A 1 186 ? 40.089 -19.280 -12.063 1.00 60.69 186 SER A CA 1
ATOM 1471 C C . SER A 1 186 ? 40.357 -17.773 -11.958 1.00 60.69 186 SER A C 1
ATOM 1473 O O . SER A 1 186 ? 39.710 -17.051 -11.209 1.00 60.69 186 SER A O 1
ATOM 1475 N N . ASN A 1 187 ? 41.300 -17.247 -12.748 1.00 56.94 187 ASN A N 1
ATOM 1476 C CA . ASN A 1 187 ? 41.572 -15.798 -12.824 1.00 56.94 187 ASN A CA 1
ATOM 1477 C C . ASN A 1 187 ? 40.445 -15.001 -13.524 1.00 56.94 187 ASN A C 1
ATOM 1479 O O . ASN A 1 187 ? 40.619 -13.831 -13.868 1.00 56.94 187 ASN A O 1
ATOM 1483 N N . THR A 1 188 ? 39.293 -15.624 -13.765 1.00 50.84 188 THR A N 1
ATOM 1484 C CA . THR A 1 188 ? 38.122 -15.030 -14.401 1.00 50.84 188 THR A CA 1
ATOM 1485 C C . THR A 1 188 ? 37.081 -14.712 -13.336 1.00 50.84 188 THR A C 1
ATOM 1487 O O . THR A 1 188 ? 36.445 -15.607 -12.794 1.00 50.84 188 THR A O 1
ATOM 1490 N N . ARG A 1 189 ? 36.885 -13.420 -13.037 1.00 54.50 189 ARG A N 1
ATOM 1491 C CA . ARG A 1 189 ? 35.733 -12.952 -12.249 1.00 54.50 189 ARG A CA 1
ATOM 1492 C C . ARG A 1 189 ? 34.462 -13.226 -13.057 1.00 54.50 189 ARG A C 1
ATOM 1494 O O . ARG A 1 189 ? 34.153 -12.463 -13.966 1.00 54.50 189 ARG A O 1
ATOM 1501 N N . THR A 1 190 ? 33.758 -14.316 -12.773 1.00 54.34 190 THR A N 1
ATOM 1502 C CA . THR A 1 190 ? 32.596 -14.756 -13.567 1.00 54.34 190 THR A CA 1
ATOM 1503 C C . THR A 1 190 ? 31.284 -14.044 -13.239 1.00 54.34 190 THR A C 1
ATOM 1505 O O . THR A 1 190 ? 30.300 -14.255 -13.937 1.00 54.34 190 THR A O 1
ATOM 1508 N N . GLY A 1 191 ? 31.267 -13.130 -12.270 1.00 55.19 191 GLY A N 1
ATOM 1509 C CA . GLY A 1 191 ? 30.141 -12.225 -12.034 1.00 55.19 191 GLY A CA 1
ATOM 1510 C C . GLY A 1 191 ? 29.772 -12.120 -10.561 1.00 55.19 191 GLY A C 1
ATOM 1511 O O . GLY A 1 191 ? 30.162 -12.947 -9.744 1.00 55.19 191 GLY A O 1
ATOM 1512 N N . GLN A 1 192 ? 29.035 -11.069 -10.224 1.00 63.56 192 GLN A N 1
ATOM 1513 C CA . GLN A 1 192 ? 28.346 -10.945 -8.944 1.00 63.56 192 GLN A CA 1
ATOM 1514 C C . GLN A 1 192 ? 26.981 -11.624 -9.091 1.00 63.56 192 GLN A C 1
ATOM 1516 O O . GLN A 1 192 ? 26.223 -11.265 -9.993 1.00 63.56 192 GLN A O 1
ATOM 1521 N N . ARG A 1 193 ? 26.660 -12.612 -8.247 1.00 73.69 193 ARG A N 1
ATOM 1522 C CA . ARG A 1 193 ? 25.301 -13.176 -8.191 1.00 73.69 193 ARG A CA 1
ATOM 1523 C C . ARG A 1 193 ? 24.492 -12.398 -7.167 1.00 73.69 193 ARG A C 1
ATOM 1525 O O . ARG A 1 193 ? 24.977 -12.154 -6.072 1.00 73.69 193 ARG A O 1
ATOM 1532 N N . VAL A 1 194 ? 23.261 -12.031 -7.503 1.00 78.12 194 VAL A N 1
ATOM 1533 C CA . VAL A 1 194 ? 22.342 -11.396 -6.553 1.00 78.12 194 VAL A CA 1
ATOM 1534 C C . VAL A 1 194 ? 21.379 -12.450 -6.018 1.00 78.12 194 VAL A C 1
ATOM 1536 O O . VAL A 1 194 ? 20.833 -13.242 -6.785 1.00 78.12 194 VAL A O 1
ATOM 1539 N N . MET A 1 195 ? 21.186 -12.473 -4.703 1.00 77.25 195 MET A N 1
ATOM 1540 C CA . MET A 1 195 ? 20.205 -13.307 -4.019 1.00 77.25 195 MET A CA 1
ATOM 1541 C C . MET A 1 195 ? 19.255 -12.414 -3.230 1.00 77.25 195 MET A C 1
ATOM 1543 O O . MET A 1 195 ? 19.696 -11.556 -2.472 1.00 77.25 195 MET A O 1
ATOM 1547 N N . PHE A 1 196 ? 17.958 -12.639 -3.409 1.00 80.19 196 PHE A N 1
ATOM 1548 C CA . PHE A 1 196 ? 16.918 -12.000 -2.610 1.00 80.19 196 PHE A CA 1
ATOM 1549 C C . PHE A 1 196 ? 16.566 -12.882 -1.412 1.00 80.19 196 PHE A C 1
ATOM 1551 O O . PHE A 1 196 ? 16.591 -14.113 -1.518 1.00 80.19 196 PHE A O 1
ATOM 1558 N N . CYS A 1 197 ? 16.232 -12.265 -0.288 1.00 74.19 197 CYS A N 1
ATOM 1559 C CA . CYS A 1 197 ? 15.871 -12.939 0.954 1.00 74.19 197 CYS A CA 1
ATOM 1560 C C . CYS A 1 197 ? 14.827 -12.128 1.728 1.00 74.19 197 CYS A C 1
ATOM 1562 O O . CYS A 1 197 ? 14.584 -10.980 1.397 1.00 74.19 197 CYS A O 1
ATOM 1564 N N . ASP A 1 198 ? 14.258 -12.732 2.773 1.00 68.56 198 ASP A N 1
ATOM 1565 C CA . ASP A 1 198 ? 13.225 -12.126 3.627 1.00 68.56 198 ASP A CA 1
ATOM 1566 C C . ASP A 1 198 ? 11.845 -11.937 2.962 1.00 68.56 198 ASP A C 1
ATOM 1568 O O . ASP A 1 198 ? 11.269 -10.857 2.877 1.00 68.56 198 ASP A O 1
ATOM 1572 N N . PHE A 1 199 ? 11.279 -13.049 2.485 1.00 74.12 199 PHE A N 1
ATOM 1573 C CA . PHE A 1 199 ? 9.986 -13.090 1.790 1.00 74.12 199 PHE A CA 1
ATOM 1574 C C . PHE A 1 199 ? 8.764 -13.035 2.736 1.00 74.12 199 PHE A C 1
ATOM 1576 O O . PHE A 1 199 ? 7.676 -13.481 2.366 1.00 74.12 199 PHE A O 1
ATOM 1583 N N . GLU A 1 200 ? 8.905 -12.541 3.971 1.00 70.00 200 GLU A N 1
ATOM 1584 C CA . GLU A 1 200 ? 7.822 -12.566 4.971 1.00 70.00 200 GLU A CA 1
ATOM 1585 C C . GLU A 1 200 ? 6.608 -11.710 4.575 1.00 70.00 200 GLU A C 1
ATOM 1587 O O . GLU A 1 200 ? 5.467 -12.062 4.878 1.00 70.00 200 GLU A O 1
ATOM 1592 N N . CYS A 1 201 ? 6.851 -10.633 3.824 1.00 74.19 201 CYS A N 1
ATOM 1593 C CA . CYS A 1 201 ? 5.823 -9.735 3.299 1.00 74.19 201 CYS A CA 1
ATOM 1594 C C . CYS A 1 201 ? 5.347 -10.116 1.885 1.00 74.19 201 CYS A C 1
ATOM 1596 O O . CYS A 1 201 ? 4.520 -9.414 1.292 1.00 74.19 201 CYS A O 1
ATOM 1598 N N . SER A 1 202 ? 5.867 -11.205 1.312 1.00 75.88 202 SER A N 1
ATOM 1599 C CA . SER A 1 202 ? 5.628 -11.552 -0.088 1.00 75.88 202 SER A CA 1
ATOM 1600 C C . SER A 1 202 ? 4.229 -12.107 -0.339 1.00 75.88 202 SER A C 1
ATOM 1602 O O . SER A 1 202 ? 3.633 -12.800 0.486 1.00 75.88 202 SER A O 1
ATOM 1604 N N . GLY A 1 203 ? 3.699 -11.845 -1.529 1.00 80.12 203 GLY A N 1
ATOM 1605 C CA . GLY A 1 203 ? 2.368 -12.299 -1.915 1.00 80.12 203 GLY A CA 1
ATOM 1606 C C . GLY A 1 203 ? 2.001 -11.883 -3.330 1.00 80.12 203 GLY A C 1
ATOM 1607 O O . GLY A 1 203 ? 2.805 -11.302 -4.049 1.00 80.12 203 GLY A O 1
ATOM 1608 N N . PHE A 1 204 ? 0.774 -12.180 -3.757 1.00 80.25 204 PHE A N 1
ATOM 1609 C CA . PHE A 1 204 ? 0.269 -11.636 -5.017 1.00 80.25 204 PHE A CA 1
ATOM 1610 C C . PHE A 1 204 ? -0.163 -10.182 -4.823 1.00 80.25 204 PHE A C 1
ATOM 1612 O O . PHE A 1 204 ? -1.020 -9.891 -3.990 1.00 80.25 204 PHE A O 1
ATOM 1619 N N . GLY A 1 205 ? 0.411 -9.286 -5.616 1.00 85.94 205 GLY A N 1
ATOM 1620 C CA . GLY A 1 205 ? 0.188 -7.847 -5.550 1.00 85.94 205 GLY A CA 1
ATOM 1621 C C . GLY A 1 205 ? 0.533 -7.172 -6.872 1.00 85.94 205 GLY A C 1
ATOM 1622 O O . GLY A 1 205 ? 0.870 -7.836 -7.851 1.00 85.94 205 GLY A O 1
ATOM 1623 N N . TYR A 1 206 ? 0.407 -5.850 -6.922 1.00 93.00 206 TYR A N 1
ATOM 1624 C CA . TYR A 1 206 ? 0.775 -5.082 -8.110 1.00 93.00 206 TYR A CA 1
ATOM 1625 C C . TYR A 1 206 ? 2.284 -5.113 -8.307 1.00 93.00 206 TYR A C 1
ATOM 1627 O O . TYR A 1 206 ? 3.006 -4.749 -7.391 1.00 93.00 206 TYR A O 1
ATOM 1635 N N . ARG A 1 207 ? 2.763 -5.443 -9.509 1.00 96.25 207 ARG A N 1
ATOM 1636 C CA . ARG A 1 207 ? 4.188 -5.360 -9.872 1.00 96.25 207 ARG A CA 1
ATOM 1637 C C . ARG A 1 207 ? 4.824 -4.040 -9.434 1.00 96.25 207 ARG A C 1
ATOM 1639 O O . ARG A 1 207 ? 5.979 -4.013 -9.015 1.00 96.25 207 ARG A O 1
ATOM 1646 N N . GLY A 1 208 ? 4.066 -2.954 -9.564 1.00 96.19 208 GLY A N 1
ATOM 1647 C CA . GLY A 1 208 ? 4.488 -1.622 -9.177 1.00 96.19 208 GLY A CA 1
ATOM 1648 C C . GLY A 1 208 ? 4.986 -1.537 -7.735 1.00 96.19 208 GLY A C 1
ATOM 1649 O O . GLY A 1 208 ? 5.891 -0.751 -7.502 1.00 96.19 208 GLY A O 1
ATOM 1650 N N . THR A 1 209 ? 4.483 -2.340 -6.785 1.00 92.88 209 THR A N 1
ATOM 1651 C CA . THR A 1 209 ? 4.932 -2.277 -5.381 1.00 92.88 209 THR A CA 1
ATOM 1652 C C . THR A 1 209 ? 6.425 -2.558 -5.268 1.00 92.88 209 THR A C 1
ATOM 1654 O O . THR A 1 209 ? 7.166 -1.702 -4.798 1.00 92.88 209 THR A O 1
ATOM 1657 N N . ASP A 1 210 ? 6.882 -3.686 -5.806 1.00 94.50 210 ASP A N 1
ATOM 1658 C CA . ASP A 1 210 ? 8.294 -4.070 -5.826 1.00 94.50 210 ASP A CA 1
ATOM 1659 C C . ASP A 1 210 ? 9.161 -3.059 -6.575 1.00 94.50 210 ASP A C 1
ATOM 1661 O O . ASP A 1 210 ? 10.187 -2.605 -6.066 1.00 94.50 210 ASP A O 1
ATOM 1665 N N . LEU A 1 211 ? 8.730 -2.674 -7.780 1.00 95.75 211 LEU A N 1
ATOM 1666 C CA . LEU A 1 211 ? 9.449 -1.704 -8.601 1.00 95.75 211 LEU A CA 1
ATOM 1667 C C . LEU A 1 211 ? 9.582 -0.349 -7.889 1.00 95.75 211 LEU A C 1
ATOM 1669 O O . LEU A 1 211 ? 10.655 0.247 -7.872 1.00 95.75 211 LEU A O 1
ATOM 1673 N N . GLY A 1 212 ? 8.497 0.126 -7.283 1.00 93.75 212 GLY A N 1
ATOM 1674 C CA . GLY A 1 212 ? 8.440 1.383 -6.553 1.00 93.75 212 GLY A CA 1
ATOM 1675 C C . GLY A 1 212 ? 9.303 1.370 -5.295 1.00 93.75 212 GLY A C 1
ATOM 1676 O O . GLY A 1 212 ? 9.954 2.376 -5.015 1.00 93.75 212 GLY A O 1
ATOM 1677 N N . THR A 1 213 ? 9.350 0.248 -4.570 1.00 89.81 213 THR A N 1
ATOM 1678 C CA . THR A 1 213 ? 10.181 0.078 -3.368 1.00 89.81 213 THR A CA 1
ATOM 1679 C C . THR A 1 213 ? 11.672 0.093 -3.694 1.00 89.81 213 THR A C 1
ATOM 1681 O O . THR A 1 213 ? 12.411 0.811 -3.023 1.00 89.81 213 THR A O 1
ATOM 1684 N N . ILE A 1 214 ? 12.111 -0.586 -4.764 1.00 90.25 214 ILE A N 1
ATOM 1685 C CA . ILE A 1 214 ? 13.522 -0.570 -5.203 1.00 90.25 214 ILE A CA 1
ATOM 1686 C C . ILE A 1 214 ? 14.025 0.870 -5.370 1.00 90.25 214 ILE A C 1
ATOM 1688 O O . ILE A 1 214 ? 15.100 1.223 -4.887 1.00 90.25 214 ILE A O 1
ATOM 1692 N N . PHE A 1 215 ? 13.235 1.722 -6.029 1.00 91.00 215 PHE A N 1
ATOM 1693 C CA . PHE A 1 215 ? 13.620 3.112 -6.277 1.00 91.00 215 PHE A CA 1
ATOM 1694 C C . PHE A 1 215 ? 13.292 4.065 -5.122 1.00 91.00 215 PHE A C 1
ATOM 1696 O O . PHE A 1 215 ? 13.915 5.120 -5.021 1.00 91.00 215 PHE A O 1
ATOM 1703 N N . ALA A 1 216 ? 12.380 3.700 -4.217 1.00 87.06 216 ALA A N 1
ATOM 1704 C CA . ALA A 1 216 ? 12.184 4.421 -2.958 1.00 87.06 216 ALA A CA 1
ATOM 1705 C C . ALA A 1 216 ? 13.408 4.300 -2.033 1.00 87.06 216 ALA A C 1
ATOM 1707 O O . ALA A 1 216 ? 13.679 5.214 -1.255 1.00 87.06 216 ALA A O 1
ATOM 1708 N N . GLU A 1 217 ? 14.152 3.197 -2.144 1.00 83.31 217 GLU A N 1
ATOM 1709 C CA . GLU A 1 217 ? 15.382 2.930 -1.391 1.00 83.31 217 GLU A CA 1
ATOM 1710 C C . GLU A 1 217 ? 16.654 3.404 -2.109 1.00 83.31 217 GLU A C 1
ATOM 1712 O O . GLU A 1 217 ? 17.764 3.219 -1.606 1.00 83.31 217 GLU A O 1
ATOM 1717 N N . TRP A 1 218 ? 16.519 4.042 -3.275 1.00 85.62 218 TRP A N 1
ATOM 1718 C CA . TRP A 1 218 ? 17.659 4.552 -4.026 1.00 85.62 218 TRP A CA 1
ATOM 1719 C C . TRP A 1 218 ? 18.472 5.549 -3.190 1.00 85.62 218 TRP A C 1
ATOM 1721 O O . TRP A 1 218 ? 17.934 6.541 -2.701 1.00 85.62 218 TRP A O 1
ATOM 1731 N N . ASN A 1 219 ? 19.778 5.291 -3.056 1.00 79.62 219 ASN A N 1
ATOM 1732 C CA . ASN A 1 219 ? 20.718 6.080 -2.250 1.00 79.62 219 ASN A CA 1
ATOM 1733 C C . ASN A 1 219 ? 20.348 6.240 -0.760 1.00 79.62 219 ASN A C 1
ATOM 1735 O O . ASN A 1 219 ? 20.854 7.154 -0.109 1.00 79.62 219 ASN A O 1
ATOM 1739 N N . ARG A 1 220 ? 19.520 5.353 -0.191 1.00 74.69 220 ARG A N 1
ATOM 1740 C CA . ARG A 1 220 ? 19.269 5.343 1.257 1.00 74.69 220 ARG A CA 1
ATOM 1741 C C . ARG A 1 220 ? 20.316 4.524 2.004 1.00 74.69 220 ARG A C 1
ATOM 1743 O O . ARG A 1 220 ? 20.469 3.331 1.755 1.00 74.69 220 ARG A O 1
ATOM 1750 N N . ASP A 1 221 ? 20.958 5.146 2.991 1.00 68.06 221 ASP A N 1
ATOM 1751 C CA . ASP A 1 221 ? 21.945 4.487 3.857 1.00 68.06 221 ASP A CA 1
ATOM 1752 C C . ASP A 1 221 ? 21.299 3.687 5.010 1.00 68.06 221 ASP A C 1
ATOM 1754 O O . ASP A 1 221 ? 21.961 2.879 5.664 1.00 68.06 221 ASP A O 1
ATOM 1758 N N . GLY A 1 222 ? 20.003 3.882 5.284 1.00 63.75 222 GLY A N 1
ATOM 1759 C CA . GLY A 1 222 ? 19.290 3.125 6.312 1.00 63.75 222 GLY A CA 1
ATOM 1760 C C . GLY A 1 222 ? 17.797 3.433 6.412 1.00 63.75 222 GLY A C 1
ATOM 1761 O O . GLY A 1 222 ? 17.296 4.396 5.838 1.00 63.75 222 GLY A O 1
ATOM 1762 N N . PHE A 1 223 ? 17.091 2.619 7.203 1.00 61.12 223 PHE A N 1
ATOM 1763 C CA . PHE A 1 223 ? 15.625 2.621 7.340 1.00 61.12 223 PHE A CA 1
ATOM 1764 C C . PHE A 1 223 ? 15.009 3.994 7.678 1.00 61.12 223 PHE A C 1
ATOM 1766 O O . PHE A 1 223 ? 13.916 4.302 7.214 1.00 61.12 223 PHE A O 1
ATOM 1773 N N . ASN A 1 224 ? 15.718 4.821 8.456 1.00 61.31 224 ASN A N 1
ATOM 1774 C CA . ASN A 1 224 ? 15.270 6.152 8.889 1.00 61.31 224 ASN A CA 1
ATOM 1775 C C . ASN A 1 224 ? 15.924 7.307 8.121 1.00 61.31 224 ASN A C 1
ATOM 1777 O O . ASN A 1 224 ? 15.785 8.467 8.526 1.00 61.31 224 ASN A O 1
ATOM 1781 N N . ASP A 1 225 ? 16.686 7.021 7.064 1.00 66.31 225 ASP A N 1
ATOM 1782 C CA . ASP A 1 225 ? 17.368 8.069 6.316 1.00 66.31 225 ASP A CA 1
ATOM 1783 C C . ASP A 1 225 ? 16.438 8.719 5.288 1.00 66.31 225 ASP A C 1
ATOM 1785 O O . ASP A 1 225 ? 16.496 8.485 4.083 1.00 66.31 225 ASP A O 1
ATOM 1789 N N . TYR A 1 226 ? 15.544 9.562 5.802 1.00 64.31 226 TYR A N 1
ATOM 1790 C CA . TYR A 1 226 ? 14.637 10.385 5.004 1.00 64.31 226 TYR A CA 1
ATOM 1791 C C . TYR A 1 226 ? 15.238 11.750 4.653 1.00 64.31 226 TYR A C 1
ATOM 1793 O O . TYR A 1 226 ? 14.507 12.659 4.253 1.00 64.31 226 TYR A O 1
ATOM 1801 N N . LYS A 1 227 ? 16.553 11.947 4.836 1.00 55.41 227 LYS A N 1
ATOM 1802 C CA . LYS A 1 227 ? 17.155 13.288 4.824 1.00 55.41 227 LYS A CA 1
ATOM 1803 C C . LYS A 1 227 ? 17.088 14.008 3.481 1.00 55.41 227 LYS A C 1
ATOM 1805 O O . LYS A 1 227 ? 17.340 15.209 3.458 1.00 55.41 227 LYS A O 1
ATOM 1810 N N . THR A 1 228 ? 16.665 13.355 2.401 1.00 52.47 228 THR A N 1
ATOM 1811 C CA . THR A 1 228 ? 16.467 14.011 1.105 1.00 52.47 228 THR A CA 1
ATOM 1812 C C . THR A 1 228 ? 15.489 13.244 0.213 1.00 52.47 228 THR A C 1
ATOM 1814 O O . THR A 1 228 ? 15.885 12.360 -0.537 1.00 52.47 228 THR A O 1
ATOM 1817 N N . VAL A 1 229 ? 14.225 13.682 0.164 1.00 53.22 229 VAL A N 1
ATOM 1818 C CA . VAL A 1 229 ? 13.287 13.363 -0.942 1.00 53.22 229 VAL A CA 1
ATOM 1819 C C . VAL A 1 229 ? 13.881 13.746 -2.319 1.00 53.22 229 VAL A C 1
ATOM 1821 O O . VAL A 1 229 ? 13.465 13.234 -3.351 1.00 53.22 229 VAL A O 1
ATOM 1824 N N . GLN A 1 230 ? 14.920 14.592 -2.341 1.00 52.19 230 GLN A N 1
ATOM 1825 C CA . GLN A 1 230 ? 15.684 14.997 -3.529 1.00 52.19 230 GLN A CA 1
ATOM 1826 C C . GLN A 1 230 ? 16.531 13.889 -4.191 1.00 52.19 230 GLN A C 1
ATOM 1828 O O . GLN A 1 230 ? 17.190 14.173 -5.185 1.00 52.19 230 GLN A O 1
ATOM 1833 N N . GLN A 1 231 ? 16.555 12.658 -3.671 1.00 69.31 231 GLN A N 1
ATOM 1834 C CA . GLN A 1 231 ? 17.405 11.578 -4.198 1.00 69.31 231 GLN A CA 1
ATOM 1835 C C . GLN A 1 231 ? 16.709 10.608 -5.161 1.00 69.31 231 GLN A C 1
ATOM 1837 O O . GLN A 1 231 ? 17.371 9.688 -5.642 1.00 69.31 231 GLN A O 1
ATOM 1842 N N . PHE A 1 232 ? 15.417 10.785 -5.464 1.00 84.50 232 PHE A N 1
ATOM 1843 C CA . PHE A 1 232 ? 14.761 9.920 -6.447 1.00 84.50 232 PHE A CA 1
ATOM 1844 C C . PHE A 1 232 ? 15.508 9.990 -7.793 1.00 84.50 232 PHE A C 1
ATOM 1846 O O . PHE A 1 232 ? 15.779 11.095 -8.270 1.00 84.50 232 PHE A O 1
ATOM 1853 N N . PRO A 1 233 ? 15.880 8.848 -8.396 1.00 89.19 233 PRO A N 1
ATOM 1854 C CA . PRO A 1 233 ? 16.723 8.853 -9.580 1.00 89.19 233 PRO A CA 1
ATOM 1855 C C . PRO A 1 233 ? 16.002 9.446 -10.790 1.00 89.19 233 PRO A C 1
ATOM 1857 O O . PRO A 1 233 ? 14.833 9.161 -11.044 1.00 89.19 233 PRO A O 1
ATOM 1860 N N . ASP A 1 234 ? 16.733 10.223 -11.588 1.00 90.88 234 ASP A N 1
ATOM 1861 C CA . ASP A 1 234 ? 16.251 10.669 -12.896 1.00 90.88 234 ASP A CA 1
ATOM 1862 C C . ASP A 1 234 ? 15.993 9.478 -13.834 1.00 90.88 234 ASP A C 1
ATOM 1864 O O . ASP A 1 234 ? 16.642 8.431 -13.736 1.00 90.88 234 ASP A O 1
ATOM 1868 N N . ASP A 1 235 ? 15.126 9.669 -14.831 1.00 94.56 235 ASP A N 1
ATOM 1869 C CA . ASP A 1 235 ? 14.731 8.639 -15.803 1.00 94.56 235 ASP A CA 1
ATOM 1870 C C . ASP A 1 235 ? 15.927 7.949 -16.486 1.00 94.56 235 ASP A C 1
ATOM 1872 O O . ASP A 1 235 ? 15.849 6.767 -16.824 1.00 94.56 235 ASP A O 1
ATOM 1876 N N . ILE A 1 236 ? 17.054 8.653 -16.658 1.00 94.12 236 ILE A N 1
ATOM 1877 C CA . ILE A 1 236 ? 18.289 8.093 -17.232 1.00 94.12 236 ILE A CA 1
ATOM 1878 C C . ILE A 1 236 ? 18.921 7.005 -16.353 1.00 94.12 236 ILE A C 1
ATOM 1880 O O . ILE A 1 236 ? 19.528 6.079 -16.884 1.00 94.12 236 ILE A O 1
ATOM 1884 N N . HIS A 1 237 ? 18.761 7.093 -15.033 1.00 92.94 237 HIS A N 1
ATOM 1885 C CA . HIS A 1 237 ? 19.283 6.119 -14.073 1.00 92.94 237 HIS A CA 1
ATOM 1886 C C . HIS A 1 237 ? 18.308 4.958 -13.851 1.00 92.94 237 HIS A C 1
ATOM 1888 O O . HIS A 1 237 ? 18.739 3.838 -13.597 1.00 92.94 237 HIS A O 1
ATOM 1894 N N . ILE A 1 238 ? 17.004 5.200 -14.007 1.00 96.00 238 ILE A N 1
ATOM 1895 C CA . ILE A 1 238 ? 15.971 4.156 -13.935 1.00 96.00 238 ILE A CA 1
ATOM 1896 C C . ILE A 1 238 ? 15.970 3.299 -15.211 1.00 96.00 238 ILE A C 1
ATOM 1898 O O . ILE A 1 238 ? 15.758 2.086 -15.161 1.00 96.00 238 ILE A O 1
ATOM 1902 N N . LYS A 1 239 ? 16.223 3.917 -16.372 1.00 97.38 239 LYS A N 1
ATOM 1903 C CA . LYS A 1 239 ? 16.108 3.265 -17.681 1.00 97.38 239 LYS A CA 1
ATOM 1904 C C . LYS A 1 239 ? 16.875 1.935 -17.802 1.00 97.38 239 LYS A C 1
ATOM 1906 O O . LYS A 1 239 ? 16.245 0.975 -18.247 1.00 97.38 239 LYS A O 1
ATOM 1911 N N . PRO A 1 240 ? 18.163 1.829 -17.418 1.00 97.44 240 PRO A N 1
ATOM 1912 C CA . PRO A 1 240 ? 18.914 0.580 -17.544 1.00 97.44 240 PRO A CA 1
ATOM 1913 C C . PRO A 1 240 ? 18.272 -0.588 -16.791 1.00 97.44 240 PRO A C 1
ATOM 1915 O O . PRO A 1 240 ? 18.268 -1.709 -17.287 1.00 97.44 240 PRO A O 1
ATOM 1918 N N . PHE A 1 241 ? 17.681 -0.322 -15.623 1.00 96.00 241 PHE A N 1
ATOM 1919 C CA . PHE A 1 241 ? 16.971 -1.342 -14.859 1.00 96.00 241 PHE A CA 1
ATOM 1920 C C . PHE A 1 241 ? 15.716 -1.826 -15.592 1.00 96.00 241 PHE A C 1
ATOM 1922 O O . PHE A 1 241 ? 15.488 -3.028 -15.679 1.00 96.00 241 PHE A O 1
ATOM 1929 N N . ILE A 1 242 ? 14.910 -0.909 -16.147 1.00 98.25 242 ILE A N 1
ATOM 1930 C CA . ILE A 1 242 ? 13.710 -1.282 -16.915 1.00 98.25 242 ILE A CA 1
ATOM 1931 C C . ILE A 1 242 ? 14.098 -2.102 -18.147 1.00 98.25 242 ILE A C 1
ATOM 1933 O O . ILE A 1 242 ? 13.456 -3.114 -18.423 1.00 98.25 242 ILE A O 1
ATOM 1937 N N . ASP A 1 243 ? 15.135 -1.679 -18.874 1.00 98.12 243 ASP A N 1
ATOM 1938 C CA . ASP A 1 243 ? 15.617 -2.390 -20.060 1.00 98.12 243 ASP A CA 1
ATOM 1939 C C . ASP A 1 243 ? 15.997 -3.840 -19.710 1.00 98.12 243 ASP A C 1
ATOM 1941 O O . ASP A 1 243 ? 15.543 -4.770 -20.379 1.00 98.12 243 ASP A O 1
ATOM 1945 N N . GLU A 1 244 ? 16.763 -4.036 -18.631 1.00 96.88 244 GLU A N 1
ATOM 1946 C CA . GLU A 1 244 ? 17.188 -5.363 -18.171 1.00 96.88 244 GLU A CA 1
ATOM 1947 C C . GLU A 1 244 ? 16.004 -6.195 -17.658 1.00 96.88 244 GLU A C 1
ATOM 1949 O O . GLU A 1 244 ? 15.827 -7.344 -18.061 1.00 96.88 244 GLU A O 1
ATOM 1954 N N . TYR A 1 245 ? 15.126 -5.605 -16.840 1.00 96.50 245 TYR A N 1
ATOM 1955 C CA . TYR A 1 245 ? 13.915 -6.262 -16.344 1.00 96.50 245 TYR A CA 1
ATOM 1956 C C . TYR A 1 245 ? 13.029 -6.759 -17.492 1.00 96.50 245 TYR A C 1
ATOM 1958 O O . TYR A 1 245 ? 12.522 -7.884 -17.454 1.00 96.50 245 TYR A O 1
ATOM 1966 N N . MET A 1 246 ? 12.844 -5.940 -18.531 1.00 97.94 246 MET A N 1
ATOM 1967 C CA . MET A 1 246 ? 12.076 -6.315 -19.715 1.00 97.94 246 MET A CA 1
ATOM 1968 C C . MET A 1 246 ? 12.779 -7.410 -20.518 1.00 97.94 246 MET A C 1
ATOM 1970 O O . MET A 1 246 ? 12.126 -8.384 -20.893 1.00 97.94 246 MET A O 1
ATOM 1974 N N . ALA A 1 247 ? 14.084 -7.274 -20.773 1.00 97.81 247 ALA A N 1
ATOM 1975 C CA . ALA A 1 247 ? 14.862 -8.264 -21.513 1.00 97.81 247 ALA A CA 1
ATOM 1976 C C . ALA A 1 247 ? 14.809 -9.638 -20.830 1.00 97.81 247 ALA A C 1
ATOM 1978 O O . ALA A 1 247 ? 14.486 -10.643 -21.471 1.00 97.81 247 ALA A O 1
ATOM 1979 N N . GLU A 1 248 ? 15.023 -9.669 -19.517 1.00 95.94 248 GLU A N 1
ATOM 1980 C CA . GLU A 1 248 ? 15.009 -10.895 -18.730 1.00 95.94 248 GLU A CA 1
ATOM 1981 C C . GLU A 1 248 ? 13.596 -11.480 -18.605 1.00 95.94 248 GLU A C 1
ATOM 1983 O O . GLU A 1 248 ? 13.395 -12.689 -18.745 1.00 95.94 248 GLU A O 1
ATOM 1988 N N . SER A 1 249 ? 12.574 -10.633 -18.461 1.00 96.56 249 SER A N 1
ATOM 1989 C CA . SER A 1 249 ? 11.176 -11.082 -18.462 1.00 96.56 249 SER A CA 1
ATOM 1990 C C . SER A 1 249 ? 10.758 -11.685 -19.804 1.00 96.56 249 SER A C 1
ATOM 1992 O O . SER A 1 249 ? 10.050 -12.694 -19.830 1.00 96.56 249 SER A O 1
ATOM 1994 N N . ILE A 1 250 ? 11.214 -11.120 -20.925 1.00 97.56 250 ILE A N 1
ATOM 1995 C CA . ILE A 1 250 ? 11.008 -11.695 -22.261 1.00 97.56 250 ILE A CA 1
ATOM 1996 C C . ILE A 1 250 ? 11.748 -13.029 -22.378 1.00 97.56 250 ILE A C 1
ATOM 1998 O O . ILE A 1 250 ? 11.171 -13.995 -22.875 1.00 97.56 250 ILE A O 1
ATOM 2002 N N . ARG A 1 251 ? 12.989 -13.121 -21.889 1.00 97.38 251 ARG A N 1
ATOM 2003 C CA . ARG A 1 251 ? 13.768 -14.368 -21.898 1.00 97.38 251 ARG A CA 1
ATOM 2004 C C . ARG A 1 251 ? 13.069 -15.487 -21.120 1.00 97.38 251 ARG A C 1
ATOM 2006 O O . ARG A 1 251 ? 13.035 -16.622 -21.588 1.00 97.38 251 ARG A O 1
ATOM 2013 N N . LEU A 1 252 ? 12.511 -15.171 -19.951 1.00 94.62 252 LEU A N 1
ATOM 2014 C CA . LEU A 1 252 ? 11.880 -16.140 -19.049 1.00 94.62 252 LEU A CA 1
ATOM 2015 C C . LEU A 1 252 ? 10.442 -16.497 -19.443 1.00 94.62 252 LEU A C 1
ATOM 2017 O O . LEU A 1 252 ? 10.027 -17.643 -19.281 1.00 94.62 252 LEU A O 1
ATOM 2021 N N . ARG A 1 253 ? 9.659 -15.525 -19.923 1.00 94.88 253 ARG A N 1
ATOM 2022 C CA . ARG A 1 253 ? 8.205 -15.674 -20.122 1.00 94.88 253 ARG A CA 1
ATOM 2023 C C . ARG A 1 253 ? 7.757 -15.564 -21.579 1.00 94.88 253 ARG A C 1
ATOM 2025 O O . ARG A 1 253 ? 6.607 -15.890 -21.882 1.00 94.88 253 ARG A O 1
ATOM 2032 N N . GLY A 1 254 ? 8.624 -15.109 -22.481 1.00 95.75 254 GLY A N 1
ATOM 2033 C CA . GLY A 1 254 ? 8.338 -14.963 -23.907 1.00 95.75 254 GLY A CA 1
ATOM 2034 C C . GLY A 1 254 ? 7.057 -14.170 -24.173 1.00 95.75 254 GLY A C 1
ATOM 2035 O O . GLY A 1 254 ? 6.840 -13.096 -23.606 1.00 95.75 254 GLY A O 1
ATOM 2036 N N . GLN A 1 255 ? 6.178 -14.744 -25.001 1.00 94.94 255 GLN A N 1
ATOM 2037 C CA . GLN A 1 255 ? 4.927 -14.116 -25.436 1.00 94.94 255 GLN A CA 1
ATOM 2038 C C . GLN A 1 255 ? 3.974 -13.764 -24.284 1.00 94.94 255 GLN A C 1
ATOM 2040 O O . GLN A 1 255 ? 3.197 -12.819 -24.405 1.00 94.94 255 GLN A O 1
ATOM 2045 N N . ALA A 1 256 ? 4.043 -14.482 -23.158 1.00 93.38 256 ALA A N 1
ATOM 2046 C CA . ALA A 1 256 ? 3.207 -14.195 -21.993 1.00 93.38 256 ALA A CA 1
ATOM 2047 C C . ALA A 1 256 ? 3.570 -12.864 -21.309 1.00 93.38 256 ALA A C 1
ATOM 2049 O O . ALA A 1 256 ? 2.757 -12.323 -20.565 1.00 93.38 256 ALA A O 1
ATOM 2050 N N . PHE A 1 257 ? 4.782 -12.349 -21.540 1.00 95.94 257 PHE A N 1
ATOM 2051 C CA . PHE A 1 257 ? 5.182 -11.011 -21.116 1.00 95.94 257 PHE A CA 1
ATOM 2052 C C . PHE A 1 257 ? 5.096 -10.021 -22.279 1.00 95.94 257 PHE A C 1
ATOM 2054 O O . PHE A 1 257 ? 4.417 -9.008 -22.156 1.00 95.94 257 PHE A O 1
ATOM 2061 N N . SER A 1 258 ? 5.708 -10.311 -23.431 1.00 95.44 258 SER A N 1
ATOM 2062 C CA . SER A 1 258 ? 5.755 -9.350 -24.547 1.00 95.44 258 SER A CA 1
ATOM 2063 C C . SER A 1 258 ? 4.391 -9.042 -25.178 1.00 95.44 258 SER A C 1
ATOM 2065 O O . SER A 1 258 ? 4.244 -8.007 -25.820 1.00 95.44 258 SER A O 1
ATOM 2067 N N . GLY A 1 259 ? 3.398 -9.923 -25.020 1.00 95.69 259 GLY A N 1
ATOM 2068 C CA . GLY A 1 259 ? 2.041 -9.717 -25.527 1.00 95.69 259 GLY A CA 1
ATOM 2069 C C . GLY A 1 259 ? 1.143 -8.846 -24.644 1.00 95.69 259 GLY A C 1
ATOM 2070 O O . GLY A 1 259 ? 0.059 -8.476 -25.089 1.00 95.69 259 GLY A O 1
ATOM 2071 N N . ASP A 1 260 ? 1.550 -8.534 -23.412 1.00 96.56 260 ASP A N 1
ATOM 2072 C CA . ASP A 1 260 ? 0.767 -7.688 -22.507 1.00 96.56 260 ASP A CA 1
ATOM 2073 C C . ASP A 1 260 ? 1.070 -6.201 -22.787 1.00 96.56 260 ASP A C 1
ATOM 2075 O O . ASP A 1 260 ? 2.231 -5.789 -22.684 1.00 96.56 260 ASP A O 1
ATOM 2079 N N . PRO A 1 261 ? 0.063 -5.368 -23.119 1.00 95.88 261 PRO A N 1
ATOM 2080 C CA . PRO A 1 261 ? 0.272 -3.954 -23.444 1.00 95.88 261 PRO A CA 1
ATOM 2081 C C . PRO A 1 261 ? 0.832 -3.127 -22.275 1.00 95.88 261 PRO A C 1
ATOM 2083 O O . PRO A 1 261 ? 1.363 -2.040 -22.499 1.00 95.88 261 PRO A O 1
ATOM 2086 N N . ARG A 1 262 ? 0.765 -3.641 -21.041 1.00 96.62 262 ARG A N 1
ATOM 2087 C CA . ARG A 1 262 ? 1.342 -3.017 -19.839 1.00 96.62 262 ARG A CA 1
ATOM 2088 C C . ARG A 1 262 ? 2.853 -3.236 -19.719 1.00 96.62 262 ARG A C 1
ATOM 2090 O O . ARG A 1 262 ? 3.500 -2.680 -18.837 1.00 96.62 262 ARG A O 1
ATOM 2097 N N . ASN A 1 263 ? 3.460 -4.038 -20.592 1.00 97.38 263 ASN A N 1
ATOM 2098 C CA . ASN A 1 263 ? 4.897 -4.326 -20.576 1.00 97.38 263 ASN A CA 1
ATOM 2099 C C . ASN A 1 263 ? 5.662 -3.444 -21.566 1.00 97.38 263 ASN A C 1
ATOM 2101 O O . ASN A 1 263 ? 6.456 -3.922 -22.373 1.00 97.38 263 ASN A O 1
ATOM 2105 N N . THR A 1 264 ? 5.413 -2.136 -21.496 1.00 97.94 264 THR A N 1
ATOM 2106 C CA . THR A 1 264 ? 6.163 -1.121 -22.243 1.00 97.94 264 THR A CA 1
ATOM 2107 C C . THR A 1 264 ? 7.044 -0.315 -21.300 1.00 97.94 264 THR A C 1
ATOM 2109 O O . THR A 1 264 ? 6.729 -0.166 -20.120 1.00 97.94 264 THR A O 1
ATOM 2112 N N . PHE A 1 265 ? 8.126 0.254 -21.834 1.00 97.94 265 PHE A N 1
ATOM 2113 C CA . PHE A 1 265 ? 9.029 1.112 -21.068 1.00 97.94 265 PHE A CA 1
ATOM 2114 C C . PHE A 1 265 ? 8.279 2.243 -20.350 1.00 97.94 265 PHE A C 1
ATOM 2116 O O . PHE A 1 265 ? 8.459 2.459 -19.155 1.00 97.94 265 PHE A O 1
ATOM 2123 N N . THR A 1 266 ? 7.408 2.946 -21.078 1.00 97.81 266 THR A N 1
ATOM 2124 C CA . THR A 1 266 ? 6.637 4.074 -20.545 1.00 97.81 266 THR A CA 1
ATOM 2125 C C . THR A 1 266 ? 5.695 3.639 -19.428 1.00 97.81 266 THR A C 1
ATOM 2127 O O . THR A 1 266 ? 5.616 4.326 -18.416 1.00 97.81 266 THR A O 1
ATOM 2130 N N . HIS A 1 267 ? 5.018 2.499 -19.582 1.00 98.31 267 HIS A N 1
ATOM 2131 C CA . HIS A 1 267 ? 4.103 1.986 -18.560 1.00 98.31 267 HIS A CA 1
ATOM 2132 C C . HIS A 1 267 ? 4.846 1.599 -17.279 1.00 98.31 267 HIS A C 1
ATOM 2134 O O . HIS A 1 267 ? 4.492 2.060 -16.199 1.00 98.31 267 HIS A O 1
ATOM 2140 N N . ILE A 1 268 ? 5.949 0.857 -17.415 1.00 98.44 268 ILE A N 1
ATOM 2141 C CA . ILE A 1 268 ? 6.783 0.431 -16.282 1.00 98.44 268 ILE A CA 1
ATOM 2142 C C . ILE A 1 268 ? 7.411 1.640 -15.569 1.00 98.44 268 ILE A C 1
ATOM 2144 O O . ILE A 1 268 ? 7.468 1.673 -14.342 1.00 98.44 268 ILE A O 1
ATOM 2148 N N . MET A 1 269 ? 7.840 2.666 -16.312 1.00 98.06 269 MET A N 1
ATOM 2149 C CA . MET A 1 269 ? 8.334 3.918 -15.727 1.00 98.06 269 MET A CA 1
ATOM 2150 C C . MET A 1 269 ? 7.244 4.635 -14.915 1.00 98.06 269 MET A C 1
ATOM 2152 O O . MET A 1 269 ? 7.516 5.139 -13.825 1.00 98.06 269 MET A O 1
ATOM 2156 N N . THR A 1 270 ? 6.010 4.678 -15.426 1.00 97.62 270 THR A N 1
ATOM 2157 C CA . THR A 1 270 ? 4.865 5.234 -14.691 1.00 97.62 270 THR A CA 1
ATOM 2158 C C . THR A 1 270 ? 4.578 4.434 -13.423 1.00 97.62 270 THR A C 1
ATOM 2160 O O . THR A 1 270 ? 4.415 5.037 -12.364 1.00 97.62 270 THR A O 1
ATOM 2163 N N . GLU A 1 271 ? 4.584 3.099 -13.495 1.00 98.12 271 GLU A N 1
ATOM 2164 C CA . GLU A 1 271 ? 4.441 2.235 -12.318 1.00 98.12 271 GLU A CA 1
ATOM 2165 C C . GLU A 1 271 ? 5.481 2.547 -11.252 1.00 98.12 271 GLU A C 1
ATOM 2167 O O . GLU A 1 271 ? 5.108 2.778 -10.108 1.00 98.12 271 GLU A O 1
ATOM 2172 N N . ILE A 1 272 ? 6.762 2.617 -11.624 1.00 97.19 272 ILE A N 1
ATOM 2173 C CA . ILE A 1 272 ? 7.845 2.958 -10.694 1.00 97.19 272 ILE A CA 1
ATOM 2174 C C . ILE A 1 272 ? 7.533 4.274 -9.978 1.00 97.19 272 ILE A C 1
ATOM 2176 O O . ILE A 1 272 ? 7.504 4.318 -8.752 1.00 97.19 272 ILE A O 1
ATOM 2180 N N . LYS A 1 273 ? 7.228 5.337 -10.729 1.00 95.00 273 LYS A N 1
ATOM 2181 C CA . LYS A 1 273 ? 6.999 6.673 -10.161 1.00 95.00 273 LYS A CA 1
ATOM 2182 C C . LYS A 1 273 ? 5.785 6.716 -9.234 1.00 95.00 273 LYS A C 1
ATOM 2184 O O . LYS A 1 273 ? 5.876 7.266 -8.138 1.00 95.00 273 LYS A O 1
ATOM 2189 N N . VAL A 1 274 ? 4.660 6.131 -9.647 1.00 95.19 274 VAL A N 1
ATOM 2190 C CA . VAL A 1 274 ? 3.428 6.117 -8.843 1.00 95.19 274 VAL A CA 1
ATOM 2191 C C . VAL A 1 274 ? 3.609 5.259 -7.596 1.00 95.19 274 VAL A C 1
ATOM 2193 O O . VAL A 1 274 ? 3.276 5.689 -6.493 1.00 95.19 274 VAL A O 1
ATOM 2196 N N . PHE A 1 275 ? 4.177 4.064 -7.730 1.00 95.06 275 PHE A N 1
ATOM 2197 C CA . PHE A 1 275 ? 4.312 3.150 -6.603 1.00 95.06 275 PHE A CA 1
ATOM 2198 C C . PHE A 1 275 ? 5.473 3.496 -5.666 1.00 95.06 275 PHE A C 1
ATOM 2200 O O . PHE A 1 275 ? 5.432 3.101 -4.504 1.00 95.06 275 PHE A O 1
ATOM 2207 N N . THR A 1 276 ? 6.446 4.317 -6.072 1.00 92.00 276 THR A N 1
ATOM 2208 C CA . THR A 1 276 ? 7.368 4.949 -5.116 1.00 92.00 276 THR A CA 1
ATOM 2209 C C . THR A 1 276 ? 6.621 5.869 -4.144 1.00 92.00 276 THR A C 1
ATOM 2211 O O . THR A 1 276 ? 6.939 5.882 -2.955 1.00 92.00 276 THR A O 1
ATOM 2214 N N . LEU A 1 277 ? 5.582 6.590 -4.591 1.00 89.00 277 LEU A N 1
ATOM 2215 C CA . LEU A 1 277 ? 4.730 7.376 -3.684 1.00 89.00 277 LEU A CA 1
ATOM 2216 C C . LEU A 1 277 ? 3.981 6.466 -2.701 1.00 89.00 277 LEU A C 1
ATOM 2218 O O . LEU A 1 277 ? 3.917 6.771 -1.510 1.00 89.00 277 LEU A O 1
ATOM 2222 N N . VAL A 1 278 ? 3.478 5.324 -3.182 1.00 88.00 278 VAL A N 1
ATOM 2223 C CA . VAL A 1 278 ? 2.837 4.294 -2.344 1.00 88.00 278 VAL A CA 1
ATOM 2224 C C . VAL A 1 278 ? 3.816 3.751 -1.304 1.00 88.00 278 VAL A C 1
ATOM 2226 O O . VAL A 1 278 ? 3.477 3.696 -0.124 1.00 88.00 278 VAL A O 1
ATOM 2229 N N . SER A 1 279 ? 5.042 3.418 -1.716 1.00 85.81 279 SER A N 1
ATOM 2230 C CA . SER A 1 279 ? 6.096 2.934 -0.822 1.00 85.81 279 SER A CA 1
ATOM 2231 C C . SER A 1 279 ? 6.445 3.976 0.243 1.00 85.81 279 SER A C 1
ATOM 2233 O O . SER A 1 279 ? 6.547 3.641 1.419 1.00 85.81 279 SER A O 1
ATOM 2235 N N . ASN A 1 280 ? 6.579 5.251 -0.131 1.00 81.38 280 ASN A N 1
ATOM 2236 C CA . ASN A 1 280 ? 6.859 6.324 0.825 1.00 81.38 280 ASN A CA 1
ATOM 2237 C C . ASN A 1 280 ? 5.730 6.496 1.844 1.00 81.38 280 ASN A C 1
ATOM 2239 O O . ASN A 1 280 ? 5.995 6.605 3.038 1.00 81.38 280 ASN A O 1
ATOM 2243 N N . LEU A 1 281 ? 4.474 6.480 1.395 1.00 78.69 281 LEU A N 1
ATOM 2244 C CA . LEU A 1 281 ? 3.322 6.569 2.287 1.00 78.69 281 LEU A CA 1
ATOM 2245 C C . LEU A 1 281 ? 3.247 5.375 3.246 1.00 78.69 281 LEU A C 1
ATOM 2247 O O . LEU A 1 281 ? 2.989 5.558 4.434 1.00 78.69 281 LEU A O 1
ATOM 2251 N N . PHE A 1 282 ? 3.475 4.164 2.738 1.00 77.94 282 PHE A N 1
ATOM 2252 C CA . PHE A 1 282 ? 3.519 2.953 3.551 1.00 77.94 282 PHE A CA 1
ATOM 2253 C C . PHE A 1 282 ? 4.601 3.053 4.632 1.00 77.94 282 PHE A C 1
ATOM 2255 O O . PHE A 1 282 ? 4.328 2.794 5.802 1.00 77.94 282 PHE A O 1
ATOM 2262 N N . MET A 1 283 ? 5.792 3.532 4.265 1.00 74.50 283 MET A N 1
ATOM 2263 C CA . MET A 1 283 ? 6.887 3.750 5.207 1.00 74.50 283 MET A CA 1
ATOM 2264 C C . MET A 1 283 ? 6.570 4.816 6.256 1.00 74.50 283 MET A C 1
ATOM 2266 O O . MET A 1 283 ? 6.840 4.596 7.432 1.00 74.50 283 MET A O 1
ATOM 2270 N N . ILE A 1 284 ? 5.937 5.928 5.868 1.00 73.12 284 ILE A N 1
ATOM 2271 C CA . ILE A 1 284 ? 5.458 6.944 6.817 1.00 73.12 284 ILE A CA 1
ATOM 2272 C C . ILE A 1 284 ? 4.458 6.322 7.798 1.00 73.12 284 ILE A C 1
ATOM 2274 O O . ILE A 1 284 ? 4.570 6.539 9.001 1.00 73.12 284 ILE A O 1
ATOM 2278 N N . ALA A 1 285 ? 3.504 5.526 7.308 1.00 69.62 285 ALA A N 1
ATOM 2279 C CA . ALA A 1 285 ? 2.514 4.864 8.153 1.00 69.62 285 ALA A CA 1
ATOM 2280 C C . ALA A 1 285 ? 3.159 3.874 9.135 1.00 69.62 285 ALA A C 1
ATOM 2282 O O . ALA A 1 285 ? 2.795 3.872 10.308 1.00 69.62 285 ALA A O 1
ATOM 2283 N N . ILE A 1 286 ? 4.144 3.087 8.686 1.00 67.25 286 ILE A N 1
ATOM 2284 C CA . ILE A 1 286 ? 4.939 2.215 9.560 1.00 67.25 286 ILE A CA 1
ATOM 2285 C C . ILE A 1 286 ? 5.687 3.045 10.602 1.00 67.25 286 ILE A C 1
ATOM 2287 O O . ILE A 1 286 ? 5.579 2.755 11.785 1.00 67.25 286 ILE A O 1
ATOM 2291 N N . SER A 1 287 ? 6.404 4.098 10.204 1.00 66.56 287 SER A N 1
ATOM 2292 C CA . SER A 1 287 ? 7.155 4.937 11.143 1.00 66.56 287 SER A CA 1
ATOM 2293 C C . SER A 1 287 ? 6.255 5.607 12.187 1.00 66.56 287 SER A C 1
ATOM 2295 O O . SER A 1 287 ? 6.664 5.726 13.336 1.00 66.56 287 SER A O 1
ATOM 2297 N N . LEU A 1 288 ? 5.029 5.995 11.819 1.00 60.81 288 LEU A N 1
ATOM 2298 C CA . LEU A 1 288 ? 4.022 6.506 12.758 1.00 60.81 288 LEU A CA 1
ATOM 2299 C C . LEU A 1 288 ? 3.453 5.414 13.678 1.00 60.81 288 LEU A C 1
ATOM 2301 O O . LEU A 1 288 ? 3.070 5.712 14.804 1.00 60.81 288 LEU A O 1
ATOM 2305 N N . ALA A 1 289 ? 3.365 4.170 13.202 1.00 55.16 289 ALA A N 1
ATOM 2306 C CA . ALA A 1 289 ? 2.855 3.032 13.967 1.00 55.16 289 ALA A CA 1
ATOM 2307 C C . ALA A 1 289 ? 3.917 2.363 14.857 1.00 55.16 289 ALA A C 1
ATOM 2309 O O . ALA A 1 289 ? 3.558 1.670 15.802 1.00 55.16 289 ALA A O 1
ATOM 2310 N N . MET A 1 290 ? 5.206 2.552 14.561 1.00 53.31 290 MET A N 1
ATOM 2311 C CA . MET A 1 290 ? 6.334 2.002 15.323 1.00 53.31 290 MET A CA 1
ATOM 2312 C C . MET A 1 290 ? 6.666 2.794 16.600 1.00 53.31 290 MET A C 1
ATOM 2314 O O . MET A 1 290 ? 7.666 2.492 17.254 1.00 53.31 290 MET A O 1
ATOM 2318 N N . ASP A 1 291 ? 5.847 3.777 16.984 1.00 41.66 291 ASP A N 1
ATOM 2319 C CA . ASP A 1 291 ? 5.933 4.372 18.318 1.00 41.66 291 ASP A CA 1
ATOM 2320 C C . ASP A 1 291 ? 5.323 3.400 19.352 1.00 41.66 291 ASP A C 1
ATOM 2322 O O . ASP A 1 291 ? 4.202 2.926 19.178 1.00 41.66 291 ASP A O 1
ATOM 2326 N N . GLU A 1 292 ? 6.090 3.109 20.412 1.00 38.84 292 GLU A N 1
ATOM 2327 C CA . GLU A 1 292 ? 5.850 2.136 21.505 1.00 38.84 292 GLU A CA 1
ATOM 2328 C C . GLU A 1 292 ? 6.324 0.667 21.332 1.00 38.84 292 GLU A C 1
ATOM 2330 O O . GLU A 1 292 ? 5.600 -0.278 21.647 1.00 38.84 292 GLU A O 1
ATOM 2335 N N . SER A 1 293 ? 7.601 0.432 20.992 1.00 35.44 293 SER A N 1
ATOM 2336 C CA . SER A 1 293 ? 8.289 -0.796 21.449 1.00 35.44 293 SER A CA 1
ATOM 2337 C C . SER A 1 293 ? 9.630 -0.482 22.130 1.00 35.44 293 SER A C 1
ATOM 2339 O O . SER A 1 293 ? 10.552 -0.004 21.467 1.00 35.44 293 SER A O 1
ATOM 2341 N N . PRO A 1 294 ? 9.788 -0.747 23.444 1.00 39.41 294 PRO A N 1
ATOM 2342 C CA . PRO A 1 294 ? 11.044 -0.507 24.163 1.00 39.41 294 PRO A CA 1
ATOM 2343 C C . PRO A 1 294 ? 12.210 -1.399 23.696 1.00 39.41 294 PRO A C 1
ATOM 2345 O O . PRO A 1 294 ? 13.360 -1.087 24.000 1.00 39.41 294 PRO A O 1
ATOM 2348 N N . ASP A 1 295 ? 11.932 -2.464 22.935 1.00 38.97 295 ASP A N 1
ATOM 2349 C CA . ASP A 1 295 ? 12.926 -3.454 22.500 1.00 38.97 295 ASP A CA 1
ATOM 2350 C C . ASP A 1 295 ? 13.456 -3.224 21.073 1.00 38.97 295 ASP A C 1
ATOM 2352 O O . ASP A 1 295 ? 14.433 -3.857 20.668 1.00 38.97 295 ASP A O 1
ATOM 2356 N N . VAL A 1 296 ? 12.873 -2.286 20.315 1.00 38.41 296 VAL A N 1
ATOM 2357 C CA . VAL A 1 296 ? 13.363 -1.887 18.984 1.00 38.41 296 VAL A CA 1
ATOM 2358 C C . VAL A 1 296 ? 13.667 -0.388 19.006 1.00 38.41 296 VAL A C 1
ATOM 2360 O O . VAL A 1 296 ? 12.821 0.434 18.652 1.00 38.41 296 VAL A O 1
ATOM 2363 N N . PRO A 1 297 ? 14.865 0.019 19.465 1.00 31.06 297 PRO A N 1
ATOM 2364 C CA . PRO A 1 297 ? 15.168 1.425 19.658 1.00 31.06 297 PRO A CA 1
ATOM 2365 C C . PRO A 1 297 ? 15.389 2.109 18.305 1.00 31.06 297 PRO A C 1
ATOM 2367 O O . PRO A 1 297 ? 16.490 2.105 17.761 1.00 31.06 297 PRO A O 1
ATOM 2370 N N . LEU A 1 298 ? 14.355 2.782 17.797 1.00 38.00 298 LEU A N 1
ATOM 2371 C CA . LEU A 1 298 ? 14.5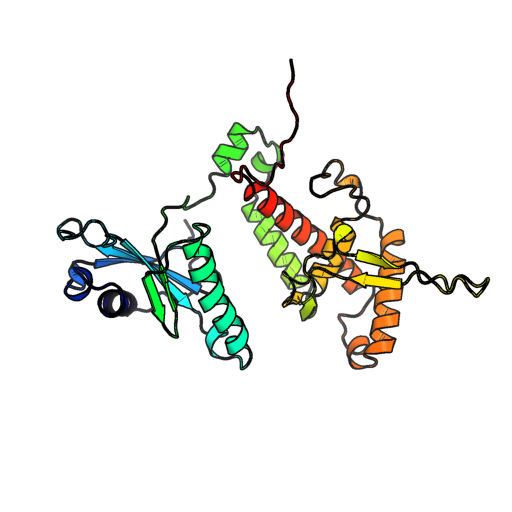01 3.811 16.758 1.00 38.00 298 LEU A CA 1
ATOM 2372 C C . LEU A 1 298 ? 15.188 5.081 17.315 1.00 38.00 298 LEU A C 1
ATOM 2374 O O . LEU A 1 298 ? 15.703 5.895 16.551 1.00 38.00 298 LEU A O 1
ATOM 2378 N N . TYR A 1 299 ? 15.271 5.216 18.648 1.00 35.31 299 TYR A N 1
ATOM 2379 C CA . TYR A 1 299 ? 15.834 6.366 19.365 1.00 35.31 299 TYR A CA 1
ATOM 2380 C C . TYR A 1 299 ? 16.990 6.009 20.318 1.00 35.31 299 TYR A C 1
ATOM 2382 O O . TYR A 1 299 ? 16.984 6.363 21.495 1.00 35.31 299 TYR A O 1
ATOM 2390 N N . THR A 1 300 ? 18.066 5.392 19.832 1.00 33.19 300 THR A N 1
ATOM 2391 C CA . THR A 1 300 ? 19.359 5.448 20.543 1.00 33.19 300 THR A CA 1
ATOM 2392 C C . THR A 1 300 ? 20.172 6.654 20.080 1.00 33.19 300 THR A C 1
ATOM 2394 O O . THR A 1 300 ? 21.034 6.547 19.213 1.00 33.19 300 THR A O 1
ATOM 2397 N N . LYS A 1 301 ? 19.898 7.800 20.724 1.00 34.62 301 LYS A N 1
ATOM 2398 C CA . LYS A 1 301 ? 20.821 8.895 21.116 1.00 34.62 301 LYS A CA 1
ATOM 2399 C C . LYS A 1 301 ? 20.220 10.282 20.883 1.00 34.62 301 LYS A C 1
ATOM 2401 O O . LYS A 1 301 ? 20.415 10.878 19.831 1.00 34.62 301 LYS A O 1
ATOM 2406 N N . ARG A 1 302 ? 19.691 10.870 21.957 1.00 31.45 302 ARG A N 1
ATOM 2407 C CA . ARG A 1 302 ? 20.022 12.248 22.362 1.00 31.45 302 ARG A CA 1
ATOM 2408 C C . ARG A 1 302 ? 20.074 12.321 23.889 1.00 31.45 302 ARG A C 1
ATOM 2410 O O . ARG A 1 302 ? 19.180 12.837 24.540 1.00 31.45 302 ARG A O 1
ATOM 2417 N N . ASN A 1 303 ? 21.183 11.831 24.445 1.00 32.31 303 ASN A N 1
ATOM 2418 C CA . ASN A 1 303 ? 21.777 12.539 25.572 1.00 32.31 303 ASN A CA 1
ATOM 2419 C C . ASN A 1 303 ? 22.342 13.837 24.990 1.00 32.31 303 ASN A C 1
ATOM 2421 O O . ASN A 1 303 ? 23.405 13.822 24.371 1.00 32.31 303 ASN A O 1
ATOM 2425 N N . LEU A 1 304 ? 21.587 14.923 25.113 1.00 28.52 304 LEU A N 1
ATOM 2426 C CA . LEU A 1 304 ? 22.132 16.270 25.029 1.00 28.52 304 LEU A CA 1
ATOM 2427 C C . LEU A 1 304 ? 22.149 16.807 26.458 1.00 28.52 304 LEU A C 1
ATOM 2429 O O . LEU A 1 304 ? 21.108 17.153 27.010 1.00 28.52 304 LEU A O 1
ATOM 2433 N N . THR A 1 305 ? 23.335 16.771 27.061 1.00 32.97 305 THR A N 1
ATOM 2434 C CA . THR A 1 305 ? 23.774 17.827 27.980 1.00 32.97 305 THR A CA 1
ATOM 2435 C C . THR A 1 305 ? 23.834 19.152 27.242 1.00 32.97 305 THR A C 1
ATOM 2437 O O . THR A 1 305 ? 24.281 19.111 26.069 1.00 32.97 305 THR A O 1
#